Protein AF-A0A534ANV5-F1 (afdb_monomer_lite)

Sequence (194 aa):
MFANPRLAAAAIASAVLLAACAASNSRQTTAAALTAILATDHRSQENRARDLYRHPKETLLFFGLRPEMSVLEVWPEPGWYTEVIAPLVRDKGKYYAAVIAADPESKYITQRAQDPKAKSGYVNEDYAIRLIEAQGFRLVAKSQVNANPKDTKDYEQGVWTLPPTYRLGDKDRDKYAAIGESDRFTLRFVKPLK

Structure (mmCIF, N/CA/C/O backbone):
data_AF-A0A534ANV5-F1
#
_entry.id   AF-A0A534ANV5-F1
#
loop_
_atom_site.group_PDB
_atom_site.id
_atom_site.type_symbol
_atom_site.label_atom_id
_atom_site.label_alt_id
_atom_site.label_comp_id
_atom_site.label_asym_id
_atom_site.label_entity_id
_atom_site.label_seq_id
_atom_site.pdbx_PDB_ins_code
_atom_site.Cartn_x
_atom_site.Cartn_y
_atom_site.Cartn_z
_atom_site.occupancy
_atom_site.B_iso_or_equiv
_atom_site.auth_seq_id
_atom_site.auth_comp_id
_atom_site.auth_asym_id
_atom_site.auth_atom_id
_atom_site.pdbx_PDB_model_num
ATOM 1 N N . MET A 1 1 ? -47.466 -10.109 32.577 1.00 45.84 1 MET A N 1
ATOM 2 C CA . MET A 1 1 ? -46.584 -8.962 32.265 1.00 45.84 1 MET A CA 1
ATOM 3 C C . MET A 1 1 ? -46.031 -9.180 30.863 1.00 45.84 1 MET A C 1
ATOM 5 O O . MET A 1 1 ? -45.114 -9.970 30.706 1.00 45.84 1 MET A O 1
ATOM 9 N N . PHE A 1 2 ? -46.642 -8.584 29.837 1.00 49.44 2 PHE A N 1
ATOM 10 C CA . PHE A 1 2 ? -46.154 -8.683 28.456 1.00 49.44 2 PHE A CA 1
ATOM 11 C C . PHE A 1 2 ? -45.407 -7.390 28.121 1.00 49.44 2 PHE A C 1
ATOM 13 O O . PHE A 1 2 ? -45.987 -6.308 28.194 1.00 49.44 2 PHE A O 1
ATOM 20 N N . ALA A 1 3 ? -44.108 -7.488 27.829 1.00 52.31 3 ALA A N 1
ATOM 21 C CA . ALA A 1 3 ? -43.303 -6.345 27.414 1.00 52.31 3 ALA A CA 1
ATOM 22 C C . ALA A 1 3 ? -43.813 -5.813 26.063 1.00 52.31 3 ALA A C 1
ATOM 24 O O . ALA A 1 3 ? -44.077 -6.582 25.141 1.00 52.31 3 ALA A O 1
ATOM 25 N N . ASN A 1 4 ? -43.985 -4.495 25.964 1.00 48.03 4 ASN A N 1
ATOM 26 C CA . ASN A 1 4 ? -44.613 -3.837 24.824 1.00 48.03 4 ASN A CA 1
ATOM 27 C C . ASN A 1 4 ? -43.648 -3.822 23.610 1.00 48.03 4 ASN A C 1
ATOM 29 O O . ASN A 1 4 ? -42.621 -3.137 23.666 1.00 48.03 4 ASN A O 1
ATOM 33 N N . PRO A 1 5 ? -43.942 -4.529 22.501 1.00 56.34 5 PRO A N 1
ATOM 34 C CA . PRO A 1 5 ? -42.991 -4.745 21.401 1.00 56.34 5 PRO A CA 1
ATOM 35 C C . PRO A 1 5 ? -42.591 -3.458 20.657 1.00 56.34 5 PRO A C 1
ATOM 37 O O . PRO A 1 5 ? -41.533 -3.401 20.031 1.00 56.34 5 PRO A O 1
ATOM 40 N N . ARG A 1 6 ? -43.386 -2.385 20.774 1.00 54.41 6 ARG A N 1
ATOM 41 C CA . ARG A 1 6 ? -43.086 -1.067 20.188 1.00 54.41 6 ARG A CA 1
ATOM 42 C C . ARG A 1 6 ? -41.921 -0.340 20.874 1.00 54.41 6 ARG A C 1
ATOM 44 O O . ARG A 1 6 ? -41.188 0.381 20.205 1.00 54.41 6 ARG A O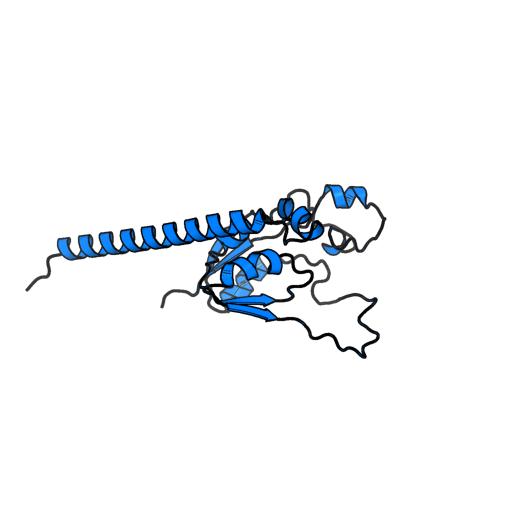 1
ATOM 51 N N . LEU A 1 7 ? -41.715 -0.556 22.177 1.00 52.09 7 LEU A N 1
ATOM 52 C CA . LEU A 1 7 ? -40.598 0.042 22.926 1.00 52.09 7 LEU A CA 1
ATOM 53 C C . LEU A 1 7 ? -39.260 -0.639 22.597 1.00 52.09 7 LEU A C 1
ATOM 55 O O . LEU A 1 7 ? -38.236 0.034 22.506 1.00 52.09 7 LEU A O 1
ATOM 59 N N . ALA A 1 8 ? -39.274 -1.949 22.333 1.00 49.31 8 ALA A N 1
ATOM 60 C CA . ALA A 1 8 ? -38.085 -2.690 21.912 1.00 49.31 8 ALA A CA 1
ATOM 61 C C . ALA A 1 8 ? -37.609 -2.278 20.504 1.00 49.31 8 ALA A C 1
ATOM 63 O O . ALA A 1 8 ? -36.415 -2.077 20.292 1.00 49.31 8 ALA A O 1
ATOM 64 N N . ALA A 1 9 ? -38.530 -2.073 19.554 1.00 52.34 9 ALA A N 1
ATOM 65 C CA . ALA A 1 9 ? -38.190 -1.651 18.191 1.00 52.34 9 ALA A CA 1
ATOM 66 C C . ALA A 1 9 ? -37.589 -0.230 18.124 1.00 52.34 9 ALA A C 1
ATOM 68 O O . ALA A 1 9 ? -36.635 0.001 17.380 1.00 52.34 9 ALA A O 1
ATOM 69 N N . ALA A 1 10 ? -38.093 0.712 18.932 1.00 56.56 10 ALA A N 1
ATOM 70 C CA . ALA A 1 10 ? -37.580 2.085 18.981 1.00 56.56 10 ALA A CA 1
ATOM 71 C C . ALA A 1 10 ? -36.167 2.181 19.597 1.00 56.56 10 ALA A C 1
ATOM 73 O O . ALA A 1 10 ? -35.333 2.949 19.118 1.00 56.56 10 ALA A O 1
ATOM 74 N N . ALA A 1 11 ? -35.865 1.372 20.620 1.00 56.03 11 ALA A N 1
ATOM 75 C CA . ALA A 1 11 ? -34.538 1.329 21.239 1.00 56.03 11 ALA A CA 1
ATOM 76 C C . ALA A 1 11 ? -33.466 0.735 20.302 1.00 56.03 11 ALA A C 1
ATOM 78 O O . ALA A 1 11 ? -32.344 1.241 20.244 1.00 56.03 11 ALA A O 1
ATOM 79 N N . ILE A 1 12 ? -33.821 -0.293 19.520 1.00 58.44 12 ILE A N 1
ATOM 80 C CA . ILE A 1 12 ? -32.925 -0.913 18.531 1.00 58.44 12 ILE A CA 1
ATOM 81 C C . ILE A 1 12 ? -32.639 0.055 17.370 1.00 58.44 12 ILE A C 1
ATOM 83 O O . ILE A 1 12 ? -31.487 0.194 16.961 1.00 58.44 12 ILE A O 1
ATOM 87 N N . ALA A 1 13 ? -33.649 0.784 16.880 1.00 60.19 13 ALA A N 1
ATOM 88 C CA . ALA A 1 13 ? -33.470 1.774 15.815 1.00 60.19 13 ALA A CA 1
ATOM 89 C C . ALA A 1 13 ? -32.531 2.930 16.227 1.00 60.19 13 ALA A C 1
ATOM 91 O O . ALA A 1 13 ? -31.643 3.307 15.460 1.00 60.19 13 ALA A O 1
ATOM 92 N N . SER A 1 14 ? -32.661 3.446 17.456 1.00 61.97 14 SER A N 1
ATOM 93 C CA . SER A 1 14 ? -31.797 4.522 17.970 1.00 61.97 14 SER A CA 1
ATOM 94 C C . SER A 1 14 ? -30.337 4.092 18.166 1.00 61.97 14 SER A C 1
ATOM 96 O O . SER A 1 14 ? -29.426 4.853 17.838 1.00 61.97 14 SER A O 1
ATOM 98 N N . ALA A 1 15 ? -30.083 2.869 18.648 1.00 60.31 15 ALA A N 1
ATOM 99 C CA . ALA A 1 15 ? -28.722 2.348 18.816 1.00 60.31 15 ALA A CA 1
ATOM 100 C C . ALA A 1 15 ? -27.996 2.133 17.471 1.00 60.31 15 ALA A C 1
ATOM 102 O O . ALA A 1 15 ? -26.801 2.414 17.358 1.00 60.31 15 ALA A O 1
ATOM 103 N N . VAL A 1 16 ? -28.722 1.697 16.433 1.00 64.06 16 VAL A N 1
ATOM 104 C CA . VAL A 1 16 ? -28.185 1.540 15.070 1.00 64.06 16 VAL A CA 1
ATOM 105 C C . VAL A 1 16 ? -27.842 2.897 14.443 1.00 64.06 16 VAL A C 1
ATOM 107 O O . VAL A 1 16 ? -26.773 3.032 13.844 1.00 64.06 16 VAL A O 1
ATOM 110 N N . LEU A 1 17 ? -28.684 3.924 14.630 1.00 62.25 17 LEU A N 1
ATOM 111 C CA . LEU A 1 17 ? -28.387 5.283 14.155 1.00 62.25 17 LEU A CA 1
ATOM 112 C C . LEU A 1 17 ? -27.141 5.881 14.829 1.00 62.25 17 LEU A C 1
ATOM 114 O O . LEU A 1 17 ? -26.272 6.419 14.145 1.00 62.25 17 LEU A O 1
ATOM 118 N N . LEU A 1 18 ? -27.018 5.762 16.155 1.00 62.78 18 LEU A N 1
ATOM 119 C CA . LEU A 1 18 ? -25.864 6.278 16.908 1.00 62.78 18 LEU A CA 1
ATOM 120 C C . LEU A 1 18 ? -24.542 5.625 16.470 1.00 62.78 18 LEU A C 1
ATOM 122 O O . LEU A 1 18 ? -23.545 6.323 16.267 1.00 62.78 18 LEU A O 1
ATOM 126 N N . ALA A 1 19 ? -24.533 4.305 16.264 1.00 62.34 19 ALA A N 1
ATOM 127 C CA . ALA A 1 19 ? -23.355 3.583 15.784 1.00 62.34 19 ALA A CA 1
ATOM 128 C C . ALA A 1 19 ? -22.963 3.986 14.348 1.00 62.34 19 ALA A C 1
ATOM 130 O O . ALA A 1 19 ? -21.776 4.161 14.057 1.00 62.34 19 ALA A O 1
ATOM 131 N N . ALA A 1 20 ? -23.943 4.193 13.461 1.00 63.00 20 ALA A N 1
ATOM 132 C CA . ALA A 1 20 ? -23.705 4.665 12.098 1.00 63.00 20 ALA A CA 1
ATOM 133 C C . ALA A 1 20 ? -23.125 6.093 12.067 1.00 63.00 20 ALA A C 1
ATOM 135 O O . ALA A 1 20 ? -22.187 6.362 11.309 1.00 63.00 20 ALA A O 1
ATOM 136 N N . CYS A 1 21 ? -23.614 6.991 12.928 1.00 62.53 21 CYS A N 1
ATOM 137 C CA . CYS A 1 21 ? -23.073 8.344 13.082 1.00 62.53 21 CYS A CA 1
ATOM 138 C C . CYS A 1 21 ? -21.625 8.329 13.597 1.00 62.53 21 CYS A C 1
ATOM 140 O O . CYS A 1 21 ? -20.762 8.991 13.018 1.00 62.53 21 CYS A O 1
ATOM 142 N N . ALA A 1 22 ? -21.323 7.533 14.629 1.00 65.31 22 ALA A N 1
ATOM 143 C CA . ALA A 1 22 ? -19.968 7.421 15.177 1.00 65.31 22 ALA A CA 1
ATOM 144 C C . ALA A 1 22 ? -18.962 6.852 14.155 1.00 65.31 22 ALA A C 1
ATOM 146 O O . ALA A 1 22 ? -17.855 7.378 14.008 1.00 65.31 22 ALA A O 1
ATOM 147 N N . ALA A 1 23 ? -19.355 5.823 13.396 1.00 64.44 23 ALA A N 1
ATOM 148 C CA . ALA A 1 23 ? -18.526 5.241 12.339 1.00 64.44 23 ALA A CA 1
ATOM 149 C C . ALA A 1 23 ? -18.280 6.219 11.175 1.00 64.44 23 ALA A C 1
ATOM 151 O O . ALA A 1 23 ? -17.167 6.291 10.648 1.00 64.44 23 ALA A O 1
ATOM 152 N N . SER A 1 24 ? -19.295 7.002 10.801 1.00 71.19 24 SER A N 1
ATOM 153 C CA . SER A 1 24 ? -19.187 8.026 9.755 1.00 71.19 24 SER A CA 1
ATOM 154 C C . SER A 1 24 ? -18.257 9.165 10.174 1.00 71.19 24 SER A C 1
ATOM 156 O O . SER A 1 24 ? -17.400 9.576 9.393 1.00 71.19 24 SER A O 1
ATOM 158 N N . ASN A 1 25 ? -18.358 9.610 11.431 1.00 79.12 25 ASN A N 1
ATOM 159 C CA . ASN A 1 25 ? -17.503 10.661 11.974 1.00 79.12 25 ASN A CA 1
ATOM 160 C C . ASN A 1 25 ? -16.034 10.212 12.024 1.00 79.12 25 ASN A C 1
ATOM 162 O O . ASN A 1 25 ? -15.147 10.926 11.569 1.00 79.12 25 ASN A O 1
ATOM 166 N N . SER A 1 26 ? -15.782 8.975 12.469 1.00 82.75 26 SER A N 1
ATOM 167 C CA . SER A 1 26 ? -14.437 8.394 12.481 1.00 82.75 26 SER A CA 1
ATOM 168 C C . SER A 1 26 ? -13.824 8.299 11.077 1.00 82.75 26 SER A C 1
ATOM 170 O O . SER A 1 26 ? -12.678 8.702 10.882 1.00 82.75 26 SER A O 1
ATOM 172 N N . ARG A 1 27 ? -14.590 7.841 10.075 1.00 89.25 27 ARG A N 1
ATOM 173 C CA . ARG A 1 27 ? -14.121 7.776 8.680 1.00 89.25 27 ARG A CA 1
ATOM 174 C C . ARG A 1 27 ? -13.782 9.161 8.124 1.00 89.25 27 ARG A C 1
ATOM 176 O O . ARG A 1 27 ? -12.773 9.300 7.435 1.00 89.25 27 ARG A O 1
ATOM 183 N N . GLN A 1 28 ? -14.598 10.169 8.428 1.00 89.88 28 GLN A N 1
ATOM 184 C CA . GLN A 1 28 ? -14.369 11.546 7.992 1.00 89.88 28 GLN A CA 1
ATOM 185 C C . GLN A 1 28 ? -13.109 12.139 8.633 1.00 89.88 28 GLN A C 1
ATOM 187 O O . GLN A 1 28 ? -12.292 12.741 7.937 1.00 89.88 28 GLN A O 1
ATOM 192 N N . THR A 1 29 ? -12.906 11.919 9.935 1.00 91.31 29 THR A N 1
ATOM 193 C CA . THR A 1 29 ? -11.687 12.344 10.635 1.00 91.31 29 THR A CA 1
ATOM 194 C C . THR A 1 29 ? -10.442 11.683 10.042 1.00 91.31 29 THR A C 1
ATOM 196 O O . THR A 1 29 ? -9.477 12.385 9.739 1.00 91.31 29 THR A O 1
ATOM 199 N N . THR A 1 30 ? -10.465 10.367 9.790 1.00 95.69 30 THR A N 1
ATOM 200 C CA . THR A 1 30 ? -9.355 9.679 9.109 1.00 95.69 30 THR A CA 1
ATOM 201 C C . THR A 1 30 ? -9.103 10.272 7.722 1.00 95.69 30 THR A C 1
ATOM 203 O O . THR A 1 30 ? -7.956 10.509 7.352 1.00 95.69 30 THR A O 1
ATOM 206 N N . ALA A 1 31 ? -10.155 10.538 6.941 1.00 96.94 31 ALA A N 1
ATOM 207 C CA . ALA A 1 31 ? -10.016 11.085 5.594 1.00 96.94 31 ALA A CA 1
ATOM 208 C C . ALA A 1 31 ? -9.368 12.479 5.594 1.00 96.94 31 ALA A C 1
ATOM 210 O O . ALA A 1 31 ? -8.537 12.765 4.727 1.00 96.94 31 ALA A O 1
ATOM 211 N N . ALA A 1 32 ? -9.721 13.329 6.562 1.00 95.75 32 ALA A N 1
ATOM 212 C CA . ALA A 1 32 ? -9.106 14.640 6.744 1.00 95.75 32 ALA A CA 1
ATOM 213 C C . ALA A 1 32 ? -7.623 14.519 7.132 1.00 95.75 32 ALA A C 1
ATOM 215 O O . ALA A 1 32 ? -6.779 15.155 6.503 1.00 95.75 32 ALA A O 1
ATOM 216 N N . ALA A 1 33 ? -7.296 13.643 8.086 1.00 95.50 33 ALA A N 1
ATOM 217 C CA . ALA A 1 33 ? -5.916 13.396 8.504 1.00 95.50 33 ALA A CA 1
ATOM 218 C C . ALA A 1 33 ? -5.046 12.869 7.350 1.00 95.50 33 ALA A C 1
ATOM 220 O O . ALA A 1 33 ? -3.974 13.408 7.093 1.00 95.50 33 ALA A O 1
ATOM 221 N N . LEU A 1 34 ? -5.534 11.882 6.590 1.00 97.00 34 LEU A N 1
ATOM 222 C CA . LEU A 1 34 ? -4.841 11.368 5.403 1.00 97.00 34 LEU A CA 1
ATOM 223 C C . LEU A 1 34 ? -4.638 12.453 4.340 1.00 97.00 34 LEU A C 1
ATOM 225 O O . LEU A 1 34 ? -3.582 12.505 3.722 1.00 97.00 34 LEU A O 1
ATOM 229 N N . THR A 1 35 ? -5.617 13.340 4.141 1.00 96.94 35 THR A N 1
ATOM 230 C CA . THR A 1 35 ? -5.467 14.467 3.203 1.00 96.94 35 THR A CA 1
ATOM 231 C C . THR A 1 35 ? -4.339 15.400 3.638 1.00 96.94 35 THR A C 1
ATOM 233 O O . THR A 1 35 ? -3.521 15.779 2.808 1.00 96.94 35 THR A O 1
ATOM 236 N N . ALA A 1 36 ? -4.264 15.728 4.930 1.00 94.94 36 ALA A N 1
ATOM 237 C CA . ALA A 1 36 ? -3.196 16.567 5.464 1.00 94.94 36 ALA A CA 1
ATOM 238 C C . ALA A 1 36 ? -1.816 15.902 5.323 1.00 94.94 36 ALA A C 1
ATOM 240 O O . ALA A 1 36 ? -0.888 16.533 4.831 1.00 94.94 36 ALA A O 1
ATOM 241 N N . ILE A 1 37 ? -1.694 14.619 5.680 1.00 95.00 37 ILE A N 1
ATOM 242 C CA . ILE A 1 37 ? -0.432 13.858 5.603 1.00 95.00 37 ILE A CA 1
ATOM 243 C C . ILE A 1 37 ? 0.066 13.714 4.159 1.00 95.00 37 ILE A C 1
ATOM 245 O O . ILE A 1 37 ? 1.265 13.745 3.906 1.00 95.00 37 ILE A O 1
ATOM 249 N N . LEU A 1 38 ? -0.833 13.536 3.189 1.00 94.75 38 LEU A N 1
ATOM 250 C CA . LEU A 1 38 ? -0.436 13.429 1.781 1.00 94.75 38 LEU A CA 1
ATOM 251 C C . LEU A 1 38 ? -0.020 14.779 1.180 1.00 94.75 38 LEU A C 1
ATOM 253 O O . LEU A 1 38 ? 0.684 14.796 0.172 1.00 94.75 38 LEU A O 1
ATOM 257 N N . ALA A 1 39 ? -0.439 15.891 1.787 1.00 92.44 39 ALA A N 1
ATOM 258 C CA . ALA A 1 39 ? -0.082 17.236 1.352 1.00 92.44 39 ALA A CA 1
ATOM 259 C C . ALA A 1 39 ? 1.259 17.730 1.927 1.00 92.44 39 ALA A C 1
ATOM 261 O O . ALA A 1 39 ? 1.805 18.699 1.407 1.00 92.44 39 ALA A O 1
ATOM 262 N N . THR A 1 40 ? 1.792 17.101 2.980 1.00 83.75 40 THR A N 1
ATOM 263 C CA . THR A 1 40 ? 3.051 17.517 3.611 1.00 83.75 40 THR A CA 1
ATOM 264 C C . THR A 1 40 ? 4.287 17.021 2.854 1.00 83.75 40 THR A C 1
ATOM 266 O O . THR A 1 40 ? 4.316 15.930 2.281 1.00 83.75 40 THR A O 1
ATOM 269 N N . ASP A 1 41 ? 5.357 17.817 2.887 1.00 85.94 41 ASP A N 1
ATOM 270 C CA . ASP A 1 41 ? 6.593 17.570 2.125 1.00 85.94 41 ASP A CA 1
ATOM 271 C C . ASP A 1 41 ? 7.582 16.613 2.805 1.00 85.94 41 ASP A C 1
ATOM 273 O O . ASP A 1 41 ? 8.696 16.427 2.328 1.00 85.94 41 ASP A O 1
ATOM 277 N N . HIS A 1 42 ? 7.182 15.955 3.897 1.00 87.31 42 HIS A N 1
ATOM 278 C CA . HIS A 1 42 ? 8.028 14.959 4.568 1.00 87.31 42 HIS A CA 1
ATOM 279 C C . HIS A 1 42 ? 8.183 13.662 3.765 1.00 87.31 42 HIS A C 1
ATOM 281 O O . HIS A 1 42 ? 9.050 12.852 4.083 1.00 87.31 42 HIS A O 1
ATOM 287 N N . ARG A 1 43 ? 7.323 13.445 2.764 1.00 91.31 43 ARG A N 1
ATOM 288 C CA . ARG A 1 43 ? 7.347 12.262 1.899 1.00 91.31 43 ARG A CA 1
ATOM 289 C C . ARG A 1 43 ? 8.350 12.426 0.771 1.00 91.31 43 ARG A C 1
ATOM 291 O O . ARG A 1 43 ? 8.379 13.478 0.129 1.00 91.31 43 ARG A O 1
ATOM 298 N N . SER A 1 44 ? 9.105 11.372 0.468 1.00 85.50 44 SER A N 1
ATOM 299 C CA . SER A 1 44 ? 10.038 11.404 -0.660 1.00 85.50 44 SER A CA 1
ATOM 300 C C . SER A 1 44 ? 9.311 11.657 -1.990 1.00 85.50 44 SER A C 1
ATOM 302 O O . SER A 1 44 ? 8.171 11.225 -2.198 1.00 85.50 44 SER A O 1
ATOM 304 N N . GLN A 1 45 ? 9.974 12.348 -2.923 1.00 87.56 45 GLN A N 1
ATOM 305 C CA . GLN A 1 45 ? 9.405 12.618 -4.249 1.00 87.56 45 GLN A CA 1
ATOM 306 C C . GLN A 1 45 ? 9.079 11.317 -4.999 1.00 87.56 45 GLN A C 1
ATOM 308 O O . GLN A 1 45 ? 8.033 11.227 -5.642 1.00 87.56 45 GLN A O 1
ATOM 313 N N . GLU A 1 46 ? 9.935 10.297 -4.862 1.00 84.38 46 GLU A N 1
ATOM 314 C CA . GLU A 1 46 ? 9.715 8.964 -5.429 1.00 84.38 46 GLU A CA 1
ATOM 315 C C . GLU A 1 46 ? 8.434 8.331 -4.880 1.00 84.38 46 GLU A C 1
ATOM 317 O O . GLU A 1 46 ? 7.605 7.857 -5.655 1.00 84.38 46 GLU A O 1
ATOM 322 N N . ASN A 1 47 ? 8.213 8.368 -3.561 1.00 87.94 47 ASN A N 1
ATOM 323 C CA . ASN A 1 47 ? 7.008 7.788 -2.979 1.00 87.94 47 ASN A CA 1
ATOM 324 C C . ASN A 1 47 ? 5.746 8.551 -3.402 1.00 87.94 47 ASN A C 1
ATOM 326 O O . ASN A 1 47 ? 4.751 7.930 -3.778 1.00 87.94 47 ASN A O 1
ATOM 330 N N . ARG A 1 48 ? 5.792 9.887 -3.425 1.00 91.62 48 ARG A N 1
ATOM 331 C CA . ARG A 1 48 ? 4.663 10.726 -3.867 1.00 91.62 48 ARG A CA 1
ATOM 332 C C . ARG A 1 48 ? 4.281 10.466 -5.323 1.00 91.62 48 ARG A C 1
ATOM 334 O O . ARG A 1 48 ? 3.096 10.374 -5.635 1.00 91.62 48 ARG A O 1
ATOM 341 N N . ALA A 1 49 ? 5.262 10.283 -6.208 1.00 91.12 49 ALA A N 1
ATOM 342 C CA . ALA A 1 49 ? 5.028 9.989 -7.624 1.00 91.12 49 ALA A CA 1
ATOM 343 C C . ALA A 1 49 ? 4.285 8.662 -7.863 1.00 91.12 49 ALA A C 1
ATOM 345 O O . ALA A 1 49 ? 3.813 8.409 -8.967 1.00 91.12 49 ALA A O 1
ATOM 346 N N . ARG A 1 50 ? 4.157 7.806 -6.845 1.00 91.06 50 ARG A N 1
ATOM 347 C CA . ARG A 1 50 ? 3.464 6.515 -6.943 1.00 91.06 50 ARG A CA 1
ATOM 348 C C . ARG A 1 50 ? 2.010 6.585 -6.489 1.00 91.06 50 ARG A C 1
ATOM 350 O O . ARG A 1 50 ? 1.236 5.668 -6.760 1.00 91.06 50 ARG A O 1
ATOM 357 N N . ASP A 1 51 ? 1.610 7.676 -5.838 1.00 93.94 51 ASP A N 1
ATOM 358 C CA . ASP A 1 51 ? 0.260 7.847 -5.299 1.00 93.94 51 ASP A CA 1
ATOM 359 C C . ASP A 1 51 ? -0.814 7.829 -6.384 1.00 93.94 51 ASP A C 1
ATOM 361 O O . ASP A 1 51 ? -1.898 7.302 -6.140 1.00 93.94 51 ASP A O 1
ATOM 365 N N . LEU A 1 52 ? -0.507 8.326 -7.590 1.00 92.25 52 LEU A N 1
ATOM 366 C CA . LEU A 1 52 ? -1.453 8.288 -8.709 1.00 92.25 52 LEU A CA 1
ATOM 367 C C . LEU A 1 52 ? -1.793 6.865 -9.174 1.00 92.25 52 LEU A C 1
ATOM 369 O O . LEU A 1 52 ? -2.803 6.686 -9.840 1.00 92.25 52 LEU A O 1
ATOM 373 N N . TYR A 1 53 ? -0.957 5.878 -8.829 1.00 88.25 53 TYR A N 1
ATOM 374 C CA . TYR A 1 53 ? -1.166 4.464 -9.152 1.00 88.25 53 TYR A CA 1
ATOM 375 C C . TYR A 1 53 ? -1.661 3.654 -7.947 1.00 88.25 53 TYR A C 1
ATOM 377 O O . TYR A 1 53 ? -2.247 2.586 -8.103 1.00 88.25 53 TYR A O 1
ATOM 385 N N . ARG A 1 54 ? -1.360 4.115 -6.727 1.00 90.25 54 ARG A N 1
ATOM 386 C CA . ARG A 1 54 ? -1.582 3.357 -5.485 1.00 90.25 54 ARG A CA 1
ATOM 387 C C . ARG A 1 54 ? -2.701 3.901 -4.605 1.00 90.25 54 ARG A C 1
ATOM 389 O O . ARG A 1 54 ? -3.085 3.222 -3.654 1.00 90.25 54 ARG A O 1
ATOM 396 N N . HIS A 1 55 ? -3.189 5.109 -4.889 1.00 94.81 55 HIS A N 1
ATOM 397 C CA . HIS A 1 55 ? -4.343 5.737 -4.241 1.00 94.81 55 HIS A CA 1
ATOM 398 C C . HIS A 1 55 ? -4.350 5.531 -2.708 1.00 94.81 55 HIS A C 1
ATOM 400 O O . HIS A 1 55 ? -5.223 4.834 -2.170 1.00 94.81 55 HIS A O 1
ATOM 406 N N . PRO A 1 56 ? -3.325 6.036 -1.983 1.00 95.25 56 PRO A N 1
ATOM 407 C CA . PRO A 1 56 ? -3.103 5.701 -0.574 1.00 95.25 56 PRO A CA 1
ATOM 408 C C . PRO A 1 56 ? -4.304 6.042 0.300 1.00 95.25 56 PRO A C 1
ATOM 410 O O . PRO A 1 56 ? -4.722 5.229 1.123 1.00 95.25 56 PRO A O 1
ATOM 413 N N . LYS A 1 57 ? -4.891 7.228 0.113 1.00 96.31 57 LYS A N 1
ATOM 414 C CA . LYS A 1 57 ? -6.028 7.684 0.915 1.00 96.31 57 LYS A CA 1
ATOM 415 C C . LYS A 1 57 ? -7.223 6.757 0.742 1.00 96.31 57 LYS A C 1
ATOM 417 O O . LYS A 1 57 ? -7.801 6.297 1.724 1.00 96.31 57 LYS A O 1
ATOM 422 N N . GLU A 1 58 ? -7.585 6.476 -0.500 1.00 95.69 58 GLU A N 1
ATOM 423 C CA . GLU A 1 58 ? -8.733 5.657 -0.866 1.00 95.69 58 GLU A CA 1
ATOM 424 C C . GLU A 1 58 ? -8.549 4.223 -0.362 1.00 95.69 58 GLU A C 1
ATOM 426 O O . GLU A 1 58 ? -9.461 3.655 0.244 1.00 95.69 58 GLU A O 1
ATOM 431 N N . THR A 1 59 ? -7.346 3.669 -0.531 1.00 95.00 59 THR A N 1
ATOM 432 C CA . THR A 1 59 ? -6.992 2.321 -0.074 1.00 95.00 59 THR A CA 1
ATOM 433 C C . THR A 1 59 ? -7.054 2.204 1.453 1.00 95.00 59 THR A C 1
ATOM 435 O O . THR A 1 59 ? -7.700 1.297 1.981 1.00 95.00 59 THR A O 1
ATOM 438 N N . LEU A 1 60 ? -6.454 3.143 2.191 1.00 95.31 60 LEU A N 1
ATOM 439 C CA . LEU A 1 60 ? -6.441 3.105 3.658 1.00 95.31 60 LEU A CA 1
ATOM 440 C C . LEU A 1 60 ? -7.835 3.353 4.259 1.00 95.31 60 LEU A C 1
ATOM 442 O O . LEU A 1 60 ? -8.205 2.724 5.255 1.00 95.31 60 LEU A O 1
ATOM 446 N N . LEU A 1 61 ? -8.655 4.199 3.623 1.00 94.38 61 LEU A N 1
ATOM 447 C CA . LEU A 1 61 ? -10.062 4.369 3.995 1.00 94.38 61 LEU A CA 1
ATOM 448 C C . LEU A 1 61 ? -10.891 3.114 3.711 1.00 94.38 61 LEU A C 1
ATOM 450 O O . LEU A 1 61 ? -11.778 2.787 4.501 1.00 94.38 61 LEU A O 1
ATOM 454 N N . PHE A 1 62 ? -10.612 2.397 2.620 1.00 92.94 62 PHE A N 1
ATOM 455 C CA . PHE A 1 62 ? -11.272 1.128 2.309 1.00 92.94 62 PHE A CA 1
ATOM 456 C C . PHE A 1 62 ? -10.966 0.055 3.366 1.00 92.94 62 PHE A C 1
ATOM 458 O O . PHE A 1 62 ? -11.883 -0.627 3.840 1.00 92.94 62 PHE A O 1
ATOM 465 N N . PHE A 1 63 ? -9.708 -0.032 3.812 1.00 91.94 63 PHE A N 1
ATOM 466 C CA . PHE A 1 63 ? -9.307 -0.895 4.930 1.00 91.94 63 PHE A CA 1
ATOM 467 C C . PHE A 1 63 ? -9.935 -0.481 6.266 1.00 91.94 63 PHE A C 1
ATOM 469 O O . PHE A 1 63 ? -9.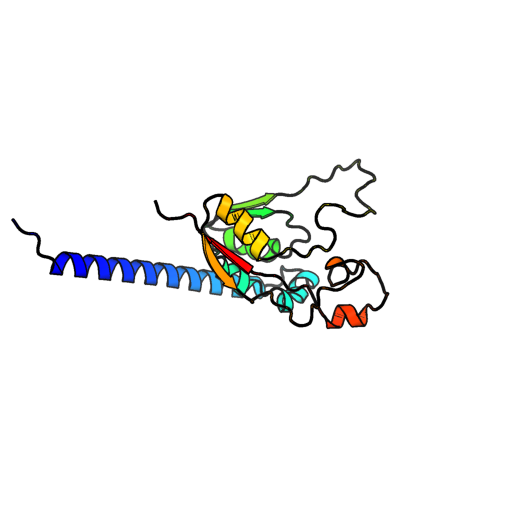979 -1.275 7.205 1.00 91.94 63 PHE A O 1
ATOM 476 N N . GLY A 1 64 ? -10.493 0.729 6.343 1.00 92.44 64 GLY A N 1
ATOM 477 C CA . GLY A 1 64 ? -11.099 1.259 7.556 1.00 92.44 64 GLY A CA 1
ATOM 478 C C . GLY A 1 64 ? -10.057 1.621 8.607 1.00 92.44 64 GLY A C 1
ATOM 479 O O . GLY A 1 64 ? -10.366 1.528 9.798 1.00 92.44 64 GLY A O 1
ATOM 480 N N . LEU A 1 65 ? -8.848 1.997 8.168 1.00 93.88 65 LEU A N 1
ATOM 481 C CA . LEU A 1 65 ? -7.770 2.441 9.041 1.00 93.88 65 LEU A CA 1
ATOM 482 C C . LEU A 1 65 ? -8.252 3.617 9.901 1.00 93.88 65 LEU A C 1
ATOM 484 O O . LEU A 1 65 ? -8.993 4.486 9.436 1.00 93.88 65 LEU A O 1
ATOM 488 N N . ARG A 1 66 ? -7.856 3.633 11.174 1.00 94.19 66 ARG A N 1
ATOM 489 C CA . ARG A 1 66 ? -8.181 4.717 12.107 1.00 94.19 66 ARG A CA 1
ATOM 490 C C . ARG A 1 66 ? -6.949 5.117 12.918 1.00 94.19 66 ARG A C 1
ATOM 492 O O . ARG A 1 66 ? -6.126 4.237 13.181 1.00 94.19 66 ARG A O 1
ATOM 499 N N . PRO A 1 67 ? -6.838 6.389 13.344 1.00 93.81 67 PRO A N 1
ATOM 500 C CA . PRO A 1 67 ? -5.696 6.877 14.121 1.00 93.81 67 PRO A CA 1
ATOM 501 C C . PRO A 1 67 ? -5.417 6.084 15.403 1.00 93.81 67 PRO A C 1
ATOM 503 O O . PRO A 1 67 ? -4.280 6.023 15.848 1.00 93.81 67 PRO A O 1
ATOM 506 N N . GLU A 1 68 ? -6.437 5.466 16.000 1.00 94.19 68 GLU A N 1
ATOM 507 C CA . GLU A 1 68 ? -6.342 4.756 17.280 1.00 94.19 68 GLU A CA 1
ATOM 508 C C . GLU A 1 68 ? -5.917 3.281 17.134 1.00 94.19 68 GLU A C 1
ATOM 510 O O . GLU A 1 68 ? -5.864 2.542 18.116 1.00 94.19 68 GLU A O 1
ATOM 515 N N . MET A 1 69 ? -5.675 2.803 15.909 1.00 95.12 69 MET A N 1
ATOM 516 C CA . MET A 1 69 ? -5.331 1.401 15.667 1.00 95.12 69 MET A CA 1
ATOM 517 C C . MET A 1 69 ? -3.870 1.079 15.986 1.00 95.12 69 MET A C 1
ATOM 519 O O . MET A 1 69 ? -2.970 1.899 15.819 1.00 95.12 69 MET A O 1
ATOM 523 N N . SER A 1 70 ? -3.634 -0.181 16.347 1.00 93.25 70 SER A N 1
ATOM 524 C CA . SER A 1 70 ? -2.319 -0.807 16.221 1.00 93.25 70 SER A CA 1
ATOM 525 C C . SER A 1 70 ? -2.154 -1.343 14.800 1.00 93.25 70 SER A C 1
ATOM 527 O O . SER A 1 70 ? -2.969 -2.154 14.360 1.00 93.25 70 SER A O 1
ATOM 529 N N . VAL A 1 71 ? -1.111 -0.918 14.096 1.00 92.81 71 VAL A N 1
ATOM 530 C CA . VAL A 1 71 ? -0.826 -1.318 12.713 1.00 92.81 71 VAL A CA 1
ATOM 531 C C . VAL A 1 71 ? 0.496 -2.066 12.662 1.00 92.81 71 VAL A C 1
ATOM 533 O O . VAL A 1 71 ? 1.488 -1.574 13.186 1.00 92.81 71 VAL A O 1
ATOM 536 N N . LEU A 1 72 ? 0.504 -3.237 12.026 1.00 90.31 72 LEU A N 1
ATOM 537 C CA . LEU A 1 72 ? 1.720 -3.947 11.644 1.00 90.31 72 LEU A CA 1
ATOM 538 C C . LEU A 1 72 ? 1.950 -3.756 10.143 1.00 90.31 72 LEU A C 1
ATOM 540 O O . LEU A 1 72 ? 1.166 -4.257 9.338 1.00 90.31 72 LEU A O 1
ATOM 544 N N . GLU A 1 73 ? 3.017 -3.057 9.778 1.00 81.56 73 GLU A N 1
ATOM 545 C CA . GLU A 1 73 ? 3.512 -2.986 8.405 1.00 81.56 73 GLU A CA 1
ATOM 546 C C . GLU A 1 73 ? 4.579 -4.068 8.213 1.00 81.56 73 GLU A C 1
ATOM 548 O O . GLU A 1 73 ? 5.582 -4.108 8.927 1.00 81.56 73 GLU A O 1
ATOM 553 N N . VAL A 1 74 ? 4.339 -4.984 7.278 1.00 83.38 74 VAL A N 1
ATOM 554 C CA . VAL A 1 74 ? 5.288 -6.044 6.916 1.00 83.38 74 VAL A CA 1
ATOM 555 C C . VAL A 1 74 ? 6.065 -5.577 5.694 1.00 83.38 74 VAL A C 1
ATOM 557 O O . VAL A 1 74 ? 5.450 -5.230 4.690 1.00 83.38 74 VAL A O 1
ATOM 560 N N . TRP A 1 75 ? 7.397 -5.587 5.788 1.00 74.62 75 TRP A N 1
ATOM 561 C CA . TRP A 1 75 ? 8.314 -5.043 4.777 1.00 74.62 75 TRP A CA 1
ATOM 562 C C . TRP A 1 75 ? 8.020 -3.576 4.432 1.00 74.62 75 TRP A C 1
ATOM 564 O O . TRP A 1 75 ? 7.604 -3.271 3.316 1.00 74.62 75 TRP A O 1
ATOM 574 N N . PRO A 1 76 ? 8.241 -2.656 5.386 1.00 74.69 76 PRO A N 1
ATOM 575 C CA . PRO A 1 76 ? 7.964 -1.237 5.192 1.00 74.69 76 PRO A CA 1
ATOM 576 C C . PRO A 1 76 ? 8.835 -0.576 4.122 1.00 74.69 76 PRO A C 1
ATOM 578 O O . PRO A 1 76 ? 8.484 0.485 3.621 1.00 74.69 76 PRO A O 1
ATOM 581 N N . GLU A 1 77 ? 9.971 -1.169 3.759 1.00 66.62 77 GLU A N 1
ATOM 582 C CA . GLU A 1 77 ? 10.941 -0.583 2.834 1.00 66.62 77 GLU A CA 1
ATOM 583 C C . GLU A 1 77 ? 10.405 -0.520 1.387 1.00 66.62 77 GLU A C 1
ATOM 585 O O . GLU A 1 77 ? 9.794 -1.479 0.908 1.00 66.62 77 GLU A O 1
ATOM 590 N N . PRO A 1 78 ? 10.622 0.592 0.651 1.00 73.94 78 PRO A N 1
ATOM 591 C CA . PRO A 1 78 ? 11.435 1.769 0.995 1.00 73.94 78 PRO A CA 1
ATOM 592 C C . PRO A 1 78 ? 10.686 2.885 1.763 1.00 73.94 78 PRO A C 1
ATOM 594 O O . PRO A 1 78 ? 11.162 4.011 1.826 1.00 73.94 78 PRO A O 1
ATOM 597 N N . GLY A 1 79 ? 9.510 2.616 2.332 1.00 78.94 79 GLY A N 1
ATOM 598 C CA . GLY A 1 79 ? 8.796 3.537 3.229 1.00 78.94 79 GLY A CA 1
ATOM 599 C C . GLY A 1 79 ? 7.486 4.100 2.678 1.00 78.94 79 GLY A C 1
ATOM 600 O O . GLY A 1 79 ? 6.893 4.970 3.311 1.00 78.94 79 GLY A O 1
ATOM 601 N N . TRP A 1 80 ? 7.006 3.622 1.521 1.00 89.19 80 TRP A N 1
ATOM 602 C CA . TRP A 1 80 ? 5.856 4.225 0.832 1.00 89.19 80 TRP A CA 1
ATOM 603 C C . TRP A 1 80 ? 4.597 4.326 1.706 1.00 89.19 80 TRP A C 1
ATOM 605 O O . TRP A 1 80 ? 3.966 5.383 1.754 1.00 89.19 80 TRP A O 1
ATOM 615 N N . TYR A 1 81 ? 4.239 3.240 2.402 1.00 92.06 81 TYR A N 1
ATOM 616 C CA . TYR A 1 81 ? 3.130 3.247 3.357 1.00 92.06 81 TYR A CA 1
ATOM 617 C C . TYR A 1 81 ? 3.548 3.830 4.705 1.00 92.06 81 TYR A C 1
ATOM 619 O O . TYR A 1 81 ? 2.776 4.600 5.271 1.00 92.06 81 TYR A O 1
ATOM 627 N N . THR A 1 82 ? 4.763 3.547 5.180 1.00 88.25 82 THR A N 1
ATOM 628 C CA . THR A 1 82 ? 5.297 4.077 6.444 1.00 88.25 82 THR A CA 1
ATOM 629 C C . THR A 1 82 ? 5.160 5.599 6.542 1.00 88.25 82 THR A C 1
ATOM 631 O O . THR A 1 82 ? 4.658 6.111 7.542 1.00 88.25 82 THR A O 1
ATOM 634 N N . GLU A 1 83 ? 5.523 6.332 5.487 1.00 91.19 83 GLU A N 1
ATOM 635 C CA . GLU A 1 83 ? 5.431 7.796 5.430 1.00 91.19 83 GLU A CA 1
ATOM 636 C C . GLU A 1 83 ? 3.985 8.332 5.519 1.00 91.19 83 GLU A C 1
ATOM 638 O O . GLU A 1 83 ? 3.784 9.518 5.772 1.00 91.19 83 GLU A O 1
ATOM 643 N N . VAL A 1 84 ? 2.971 7.485 5.323 1.00 95.62 84 VAL A N 1
ATOM 644 C CA . VAL A 1 84 ? 1.545 7.845 5.414 1.00 95.62 84 VAL A CA 1
ATOM 645 C C . VAL A 1 84 ? 0.912 7.304 6.699 1.00 95.62 84 VAL A C 1
ATOM 647 O O . VAL A 1 84 ? 0.204 8.022 7.405 1.00 95.62 84 VAL A O 1
ATOM 650 N N . ILE A 1 85 ? 1.167 6.036 7.019 1.00 95.06 85 ILE A N 1
ATOM 651 C CA . ILE A 1 85 ? 0.554 5.311 8.134 1.00 95.06 85 ILE A CA 1
ATOM 652 C C . ILE A 1 85 ? 1.155 5.752 9.463 1.00 95.06 85 ILE A C 1
ATOM 654 O O . ILE A 1 85 ? 0.398 6.007 10.401 1.00 95.06 85 ILE A O 1
ATOM 658 N N . ALA A 1 86 ? 2.484 5.868 9.564 1.00 89.88 86 ALA A N 1
ATOM 659 C CA . ALA A 1 86 ? 3.120 6.201 10.834 1.00 89.88 86 ALA A CA 1
ATOM 660 C C . ALA A 1 86 ? 2.662 7.578 11.353 1.00 89.88 86 ALA A C 1
ATOM 662 O O . ALA A 1 86 ? 2.220 7.637 12.502 1.00 89.88 86 ALA A O 1
ATOM 663 N N . PRO A 1 87 ? 2.617 8.659 10.541 1.00 93.00 87 PRO A N 1
ATOM 664 C CA . PRO A 1 87 ? 2.064 9.936 10.993 1.00 93.00 87 PRO A CA 1
ATOM 665 C C . PRO A 1 87 ? 0.577 9.883 11.355 1.00 93.00 87 PRO A C 1
ATOM 667 O O . PRO A 1 87 ? 0.147 10.626 12.231 1.00 93.00 87 PRO A O 1
ATOM 670 N N . LEU A 1 88 ? -0.212 9.012 10.715 1.00 94.81 88 LEU A N 1
ATOM 671 C CA . LEU A 1 88 ? -1.642 8.886 11.008 1.00 94.81 88 LEU A CA 1
ATOM 672 C C . LEU A 1 88 ? -1.897 8.302 12.401 1.00 94.81 88 LEU A C 1
ATOM 674 O O . LEU A 1 88 ? -2.828 8.733 13.081 1.00 94.81 88 LEU A O 1
ATOM 678 N N . VAL A 1 89 ? -1.107 7.306 12.809 1.00 94.06 89 VAL A N 1
ATOM 679 C CA . VAL A 1 89 ? -1.331 6.572 14.066 1.00 94.06 89 VAL A CA 1
ATOM 680 C C . VAL A 1 89 ? -0.425 7.021 15.212 1.00 94.06 89 VAL A C 1
ATOM 682 O O . VAL A 1 89 ? -0.654 6.601 16.342 1.00 94.06 89 VAL A O 1
ATOM 685 N N . ARG A 1 90 ? 0.578 7.880 14.965 1.00 91.19 90 ARG A N 1
ATOM 686 C CA . ARG A 1 90 ? 1.608 8.252 15.959 1.00 91.19 90 ARG A CA 1
ATOM 687 C C . ARG A 1 90 ? 1.059 8.777 17.290 1.00 91.19 90 ARG A C 1
ATOM 689 O O . ARG A 1 90 ? 1.675 8.542 18.321 1.00 91.19 90 ARG A O 1
ATOM 696 N N . ASP A 1 91 ? -0.070 9.490 17.264 1.00 88.88 91 ASP A N 1
ATOM 697 C CA . ASP A 1 91 ? -0.572 10.220 18.435 1.00 88.88 91 ASP A CA 1
ATOM 698 C C . ASP A 1 91 ? -1.530 9.375 19.294 1.00 88.88 91 ASP A C 1
ATOM 700 O O . ASP A 1 91 ? -1.648 9.600 20.497 1.00 88.88 91 ASP A O 1
ATOM 704 N N . LYS A 1 92 ? -2.250 8.418 18.688 1.00 89.75 92 LYS A N 1
ATOM 705 C CA . LYS A 1 92 ? -3.341 7.673 19.354 1.00 89.75 92 LYS A CA 1
ATOM 706 C C . LYS A 1 92 ? -3.275 6.157 19.198 1.00 89.75 92 LYS A C 1
ATOM 708 O O . LYS A 1 92 ? -3.993 5.445 19.898 1.00 89.75 92 LYS A O 1
ATOM 713 N N . GLY A 1 93 ? -2.485 5.671 18.256 1.00 90.56 93 GLY A N 1
ATOM 714 C CA . GLY A 1 93 ? -2.383 4.268 17.898 1.00 90.56 93 GLY A CA 1
ATOM 715 C C . GLY A 1 93 ? -1.010 3.708 18.229 1.00 90.56 93 GLY A C 1
ATOM 716 O O . GLY A 1 93 ? -0.275 4.221 19.073 1.00 90.56 93 GLY A O 1
ATOM 717 N N . LYS A 1 94 ? -0.667 2.612 17.559 1.00 84.06 94 LYS A N 1
ATOM 718 C CA . LYS A 1 94 ? 0.666 2.009 17.619 1.00 84.06 94 LYS A CA 1
ATOM 719 C C . LYS A 1 94 ? 1.087 1.611 16.220 1.00 84.06 94 LYS A C 1
ATOM 721 O O . LYS A 1 94 ? 0.273 1.114 15.447 1.00 84.06 94 LYS A O 1
ATOM 726 N N . TYR A 1 95 ? 2.361 1.780 15.919 1.00 82.12 95 TYR A N 1
ATOM 727 C CA . TYR A 1 95 ? 2.943 1.340 14.663 1.00 82.12 95 TYR A CA 1
ATOM 728 C C . TYR A 1 95 ? 4.023 0.302 14.954 1.00 82.12 95 TYR A C 1
ATOM 730 O O . TYR A 1 95 ? 4.929 0.543 15.749 1.00 82.12 95 TYR A O 1
ATOM 738 N N . TYR A 1 96 ? 3.896 -0.859 14.328 1.00 74.06 96 TYR A N 1
ATOM 739 C CA . TYR A 1 96 ? 4.841 -1.960 14.375 1.00 74.06 96 TYR A CA 1
ATOM 740 C C . TYR A 1 96 ? 5.368 -2.176 12.959 1.00 74.06 96 TYR A C 1
ATOM 742 O O . TYR A 1 96 ? 4.586 -2.300 12.020 1.00 74.06 96 TYR A O 1
ATOM 750 N N . ALA A 1 97 ? 6.684 -2.254 12.810 1.00 63.00 97 ALA A N 1
ATOM 751 C CA . ALA A 1 97 ? 7.331 -2.606 11.555 1.00 63.00 97 ALA A CA 1
ATOM 752 C C . ALA A 1 97 ? 7.936 -4.006 11.683 1.00 63.00 97 ALA A C 1
ATOM 754 O O . ALA A 1 97 ? 8.790 -4.239 12.539 1.00 63.00 97 ALA A O 1
ATOM 755 N N . ALA A 1 98 ? 7.499 -4.938 10.840 1.00 66.06 98 ALA A N 1
ATOM 756 C CA . ALA A 1 98 ? 8.146 -6.232 10.672 1.00 66.06 98 ALA A CA 1
ATOM 757 C C . ALA A 1 98 ? 9.074 -6.159 9.461 1.00 66.06 98 ALA A C 1
ATOM 759 O O . ALA A 1 98 ? 8.629 -6.177 8.312 1.00 66.06 98 ALA A O 1
ATOM 760 N N . VAL A 1 99 ? 10.372 -6.077 9.739 1.00 50.47 99 VAL A N 1
ATOM 761 C CA . VAL A 1 99 ? 11.439 -6.036 8.735 1.00 50.47 99 VAL A CA 1
ATOM 762 C C . VAL A 1 99 ? 12.286 -7.295 8.881 1.00 50.47 99 VAL A C 1
ATOM 764 O O . VAL A 1 99 ? 12.453 -7.812 9.986 1.00 50.47 99 VAL A O 1
ATOM 767 N N . ILE A 1 100 ? 12.816 -7.806 7.773 1.00 48.44 100 ILE A N 1
ATOM 768 C CA . ILE A 1 100 ? 13.862 -8.829 7.837 1.00 48.44 100 ILE A CA 1
ATOM 769 C C . ILE A 1 100 ? 15.135 -8.108 8.284 1.00 48.44 100 ILE A C 1
ATOM 771 O O . ILE A 1 100 ? 15.564 -7.172 7.616 1.00 48.44 100 ILE A O 1
ATOM 775 N N . ALA A 1 101 ? 15.712 -8.508 9.417 1.00 40.50 101 ALA A N 1
ATOM 776 C CA . ALA A 1 101 ? 16.959 -7.919 9.892 1.00 40.50 101 ALA A CA 1
ATOM 777 C C . ALA A 1 101 ? 18.069 -8.139 8.853 1.00 40.50 101 ALA A C 1
ATOM 779 O O . ALA A 1 101 ? 18.317 -9.274 8.438 1.00 40.50 101 ALA A O 1
ATOM 780 N N . ALA A 1 102 ? 18.720 -7.056 8.433 1.00 38.75 102 ALA A N 1
ATOM 781 C CA . ALA A 1 102 ? 19.930 -7.142 7.632 1.00 38.75 102 ALA A CA 1
ATOM 782 C C . ALA A 1 102 ? 21.066 -7.709 8.497 1.00 38.75 102 ALA A C 1
ATOM 784 O O . ALA A 1 102 ? 21.273 -7.257 9.623 1.00 38.75 102 ALA A O 1
ATOM 785 N N . ASP A 1 103 ? 21.795 -8.693 7.974 1.00 38.38 103 ASP A N 1
ATOM 786 C CA . ASP A 1 103 ? 23.052 -9.154 8.563 1.00 38.38 103 ASP A CA 1
ATOM 787 C C . ASP A 1 103 ? 24.185 -8.242 8.049 1.00 38.38 103 ASP A C 1
ATOM 789 O O . ASP A 1 103 ? 24.442 -8.239 6.839 1.00 38.38 103 ASP A O 1
ATOM 793 N N . PRO A 1 104 ? 24.835 -7.440 8.915 1.00 37.22 104 PRO A N 1
ATOM 794 C CA . PRO A 1 104 ? 25.849 -6.468 8.506 1.00 37.22 104 PRO A CA 1
ATOM 795 C C . PRO A 1 104 ? 27.131 -7.106 7.945 1.00 37.22 104 PRO A C 1
ATOM 797 O O . PRO A 1 104 ? 27.886 -6.416 7.265 1.00 37.22 104 PRO A O 1
ATOM 800 N N . GLU A 1 105 ? 27.355 -8.407 8.157 1.00 35.16 105 GLU A N 1
ATOM 801 C CA . GLU A 1 105 ? 28.496 -9.162 7.607 1.00 35.16 105 GLU A CA 1
ATOM 802 C C . GLU A 1 105 ? 28.116 -9.964 6.342 1.00 35.16 105 GLU A C 1
ATOM 804 O O . GLU A 1 105 ? 28.937 -10.654 5.725 1.00 35.16 105 GLU A O 1
ATOM 809 N N . SER A 1 106 ? 26.852 -9.884 5.913 1.00 36.09 106 SER A N 1
ATOM 810 C CA . SER A 1 106 ? 26.347 -10.650 4.779 1.00 36.09 106 SER A CA 1
ATOM 811 C C . SER A 1 106 ? 26.676 -9.985 3.444 1.00 36.09 106 SER A C 1
ATOM 813 O O . SER A 1 106 ? 26.027 -9.037 2.998 1.00 36.09 106 SER A O 1
ATOM 815 N N . LYS A 1 107 ? 27.616 -10.587 2.708 1.00 37.25 107 LYS A N 1
ATOM 816 C CA . LYS A 1 107 ? 27.944 -10.259 1.303 1.00 37.25 107 LYS A CA 1
ATOM 817 C C . LYS A 1 107 ? 26.788 -10.445 0.300 1.00 37.25 107 LYS A C 1
ATOM 819 O O . LYS A 1 107 ? 26.990 -10.273 -0.897 1.00 37.25 107 LYS A O 1
ATOM 824 N N . TYR A 1 108 ? 25.605 -10.858 0.760 1.00 35.91 108 TYR A N 1
ATOM 825 C CA . TYR A 1 108 ? 24.453 -11.212 -0.071 1.00 35.91 108 TYR A CA 1
ATOM 826 C C . TYR A 1 108 ? 23.413 -10.085 -0.215 1.00 35.91 108 TYR A C 1
ATOM 828 O O . TYR A 1 108 ? 22.432 -10.269 -0.933 1.00 35.91 108 TYR A O 1
ATOM 836 N N . ILE A 1 109 ? 23.607 -8.922 0.425 1.00 41.19 109 ILE A N 1
ATOM 837 C CA . ILE A 1 109 ? 22.648 -7.796 0.366 1.00 41.19 109 ILE A CA 1
ATOM 838 C C . ILE A 1 109 ? 22.805 -6.916 -0.893 1.00 41.19 109 ILE A C 1
ATOM 840 O O . ILE A 1 109 ? 21.936 -6.104 -1.203 1.00 41.19 109 ILE A O 1
ATOM 844 N N . THR A 1 110 ? 23.802 -7.162 -1.743 1.00 35.84 110 THR A N 1
ATOM 845 C CA . THR A 1 110 ? 23.820 -6.642 -3.117 1.00 35.84 110 THR A CA 1
ATOM 846 C C . THR A 1 110 ? 23.924 -7.790 -4.123 1.00 35.84 110 THR A C 1
ATOM 848 O O . THR A 1 110 ? 24.906 -8.518 -4.175 1.00 35.84 110 THR A O 1
ATOM 851 N N . GLN A 1 111 ? 22.886 -7.905 -4.961 1.00 42.34 111 GLN A N 1
ATOM 852 C CA . GLN A 1 111 ? 22.787 -8.763 -6.154 1.00 42.34 111 GLN A CA 1
ATOM 853 C C . GLN A 1 111 ? 22.545 -10.279 -5.934 1.00 42.34 111 GLN A C 1
ATOM 855 O O . GLN A 1 111 ? 23.463 -11.080 -6.084 1.00 42.34 111 GLN A O 1
ATOM 860 N N . ARG A 1 112 ? 21.277 -10.707 -5.753 1.00 41.88 112 ARG A N 1
ATOM 861 C CA . ARG A 1 112 ? 20.564 -11.681 -6.637 1.00 41.88 112 ARG A CA 1
ATOM 862 C C . ARG A 1 112 ? 19.164 -12.104 -6.143 1.00 41.88 112 ARG A C 1
ATOM 864 O O . ARG A 1 112 ? 18.758 -11.819 -5.027 1.00 41.88 112 ARG A O 1
ATOM 871 N N . ALA A 1 113 ? 18.442 -12.730 -7.082 1.00 38.41 113 ALA A N 1
ATOM 872 C CA . ALA A 1 113 ? 16.993 -12.891 -7.236 1.00 38.41 113 ALA A CA 1
ATOM 873 C C . ALA A 1 113 ? 16.244 -13.779 -6.220 1.00 38.41 113 ALA A C 1
ATOM 875 O O . ALA A 1 113 ? 16.806 -14.682 -5.604 1.00 38.41 113 ALA A O 1
ATOM 876 N N . GLN A 1 114 ? 14.923 -13.571 -6.144 1.00 35.84 114 GLN A N 1
ATOM 877 C CA . GLN A 1 114 ? 13.980 -14.382 -5.372 1.00 35.84 114 GLN A CA 1
ATOM 878 C C . GLN A 1 114 ? 13.188 -15.349 -6.278 1.00 35.84 114 GLN A C 1
ATOM 880 O O . GLN A 1 114 ? 12.640 -14.934 -7.295 1.00 35.84 114 GLN A O 1
ATOM 885 N N . ASP A 1 115 ? 13.113 -16.621 -5.866 1.00 39.59 115 ASP A N 1
ATOM 886 C CA . ASP A 1 115 ? 12.345 -17.740 -6.457 1.00 39.59 115 ASP A CA 1
ATOM 887 C C . ASP A 1 115 ? 12.229 -18.871 -5.388 1.00 39.59 115 ASP A C 1
ATOM 889 O O . ASP A 1 115 ? 13.148 -18.905 -4.555 1.00 39.59 115 ASP A O 1
ATOM 893 N N . PRO A 1 116 ? 11.222 -19.786 -5.246 1.00 37.75 116 PRO A N 1
ATOM 894 C CA . PRO A 1 116 ? 9.912 -20.080 -5.881 1.00 37.75 116 PRO A CA 1
ATOM 895 C C . PRO A 1 116 ? 8.730 -19.546 -5.068 1.00 37.75 116 PRO A C 1
ATOM 897 O O . PRO A 1 116 ? 7.747 -20.211 -4.752 1.00 37.75 116 PRO A O 1
ATOM 900 N N . LYS A 1 117 ? 8.894 -18.267 -4.750 1.00 53.03 117 LYS A N 1
ATOM 901 C CA . LYS A 1 117 ? 8.318 -17.483 -3.661 1.00 53.03 117 LYS A CA 1
ATOM 902 C C . LYS A 1 117 ? 7.497 -16.322 -4.247 1.00 53.03 117 LYS A C 1
ATOM 904 O O . LYS A 1 117 ? 7.725 -15.177 -3.881 1.00 53.03 117 LYS A O 1
ATOM 909 N N . ALA A 1 118 ? 6.591 -16.649 -5.179 1.00 47.22 118 ALA A N 1
ATOM 910 C CA . ALA A 1 118 ? 6.001 -15.786 -6.217 1.00 47.22 118 ALA A CA 1
ATOM 911 C C . ALA A 1 118 ? 6.940 -15.599 -7.430 1.00 47.22 118 ALA A C 1
ATOM 913 O O . ALA A 1 118 ? 7.831 -14.767 -7.415 1.00 47.22 118 ALA A O 1
ATOM 914 N N . LYS A 1 119 ? 6.753 -16.404 -8.487 1.00 56.78 119 LYS A N 1
ATOM 915 C CA . LYS A 1 119 ? 7.583 -16.381 -9.715 1.00 56.78 119 LYS A CA 1
ATOM 916 C C . LYS A 1 119 ? 7.200 -15.291 -10.709 1.00 56.78 119 LYS A C 1
ATOM 918 O O . LYS A 1 119 ? 8.069 -14.738 -11.369 1.00 56.78 119 LYS A O 1
ATOM 923 N N . SER A 1 120 ? 5.906 -14.984 -10.800 1.00 56.16 120 SER A N 1
ATOM 924 C CA . SER A 1 120 ? 5.378 -13.868 -11.595 1.00 56.16 120 SER A CA 1
ATOM 925 C C . SER A 1 120 ? 4.947 -12.684 -10.729 1.00 56.16 120 SER A C 1
ATOM 927 O O . SER A 1 120 ? 4.741 -11.598 -11.252 1.00 56.16 120 SER A O 1
ATOM 929 N N . GLY A 1 121 ? 4.791 -12.888 -9.415 1.00 65.56 121 GLY A N 1
ATOM 930 C CA . GLY A 1 121 ? 4.322 -11.873 -8.465 1.00 65.56 121 GLY A CA 1
ATOM 931 C C . GLY A 1 121 ? 2.820 -11.600 -8.526 1.00 65.56 121 GLY A C 1
ATOM 932 O O . GLY A 1 121 ? 2.296 -10.926 -7.644 1.00 65.56 121 GLY A O 1
ATOM 933 N N . TYR A 1 122 ? 2.116 -12.183 -9.499 1.00 61.94 122 TYR A N 1
ATOM 934 C CA . TYR A 1 122 ? 0.660 -12.177 -9.565 1.00 61.94 122 TYR A CA 1
ATOM 935 C C . TYR A 1 122 ? 0.073 -13.323 -8.741 1.00 61.94 122 TYR A C 1
ATOM 937 O O . TYR A 1 122 ? 0.551 -14.458 -8.778 1.00 61.94 122 TYR A O 1
ATOM 945 N N . VAL A 1 123 ? -0.991 -13.015 -8.005 1.00 63.19 123 VAL A N 1
ATOM 946 C CA . VAL A 1 123 ? -1.751 -13.965 -7.186 1.00 63.19 123 VAL A CA 1
ATOM 947 C C . VAL A 1 123 ? -3.160 -14.073 -7.765 1.00 63.19 123 VAL A C 1
ATOM 949 O O . VAL A 1 123 ? -3.695 -13.093 -8.274 1.00 63.19 123 VAL A O 1
ATOM 952 N N . ASN A 1 124 ? -3.775 -15.254 -7.695 1.00 56.53 124 ASN A N 1
ATOM 953 C CA . ASN A 1 124 ? -5.186 -15.414 -8.051 1.00 56.53 124 ASN A CA 1
ATOM 954 C C . ASN A 1 124 ? -6.083 -14.904 -6.914 1.00 56.53 124 ASN A C 1
ATOM 956 O O . ASN A 1 124 ? -5.93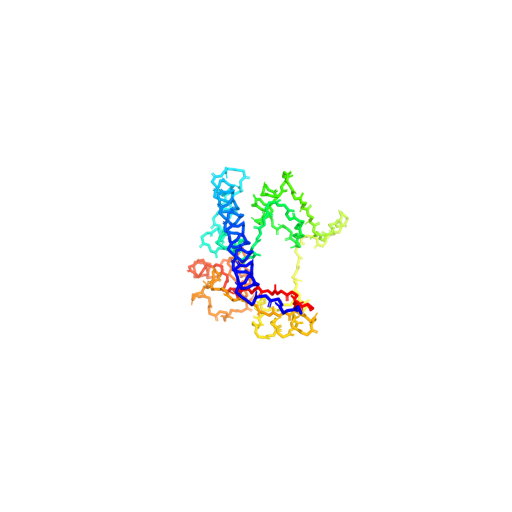9 -15.349 -5.773 1.00 56.53 124 ASN A O 1
ATOM 960 N N . GLU A 1 125 ? -7.035 -14.023 -7.226 1.00 65.06 125 GLU A N 1
ATOM 961 C CA . GLU A 1 125 ? -7.950 -13.438 -6.236 1.00 65.06 125 GLU A CA 1
ATOM 962 C C . GLU A 1 125 ? -8.764 -14.519 -5.503 1.00 65.06 125 GLU A C 1
ATOM 964 O O . GLU A 1 125 ? -8.767 -14.563 -4.274 1.00 65.06 125 GLU A O 1
ATOM 969 N N . ASP A 1 126 ? -9.364 -15.462 -6.236 1.00 57.31 126 ASP A N 1
ATOM 970 C CA . ASP A 1 126 ? -10.168 -16.550 -5.654 1.00 57.31 126 ASP A CA 1
ATOM 971 C C . ASP A 1 126 ? -9.340 -17.522 -4.806 1.00 57.31 126 ASP A C 1
ATOM 973 O O . ASP A 1 126 ? -9.844 -18.143 -3.868 1.00 57.31 126 ASP A O 1
ATOM 977 N N . TYR A 1 127 ? -8.051 -17.673 -5.117 1.00 57.25 127 TYR A N 1
ATOM 978 C CA . TYR A 1 127 ? -7.139 -18.437 -4.272 1.00 57.25 127 TYR A CA 1
ATOM 979 C C . TYR A 1 127 ? -6.878 -17.703 -2.951 1.00 57.25 127 TYR A C 1
ATOM 981 O O . TYR A 1 127 ? -6.996 -18.312 -1.888 1.00 57.25 127 TYR A O 1
ATOM 989 N N . ALA A 1 128 ? -6.589 -16.398 -3.007 1.00 59.22 128 ALA A N 1
ATOM 990 C CA . ALA A 1 128 ? -6.372 -15.576 -1.819 1.00 59.22 128 ALA A CA 1
ATOM 991 C C . ALA A 1 128 ? -7.619 -15.527 -0.917 1.00 59.22 128 ALA A C 1
ATOM 993 O O . ALA A 1 128 ? -7.497 -15.677 0.298 1.00 59.22 128 ALA A O 1
ATOM 994 N N . ILE A 1 129 ? -8.815 -15.395 -1.505 1.00 64.56 129 ILE A N 1
ATOM 995 C CA . ILE A 1 129 ? -10.089 -15.439 -0.774 1.00 64.56 129 ILE A CA 1
ATOM 996 C C . ILE A 1 129 ? -10.253 -16.782 -0.061 1.00 64.56 129 ILE A C 1
ATOM 998 O O . ILE A 1 129 ? -10.389 -16.794 1.160 1.00 64.56 129 ILE A O 1
ATOM 1002 N N . ARG A 1 130 ? -10.164 -17.909 -0.784 1.00 63.91 130 ARG A N 1
ATOM 1003 C CA . ARG A 1 130 ? -10.336 -19.247 -0.188 1.00 63.91 130 ARG A CA 1
ATOM 1004 C C . ARG A 1 130 ? -9.338 -19.527 0.927 1.00 63.91 130 ARG A C 1
ATOM 1006 O O . ARG A 1 130 ? -9.712 -20.106 1.944 1.00 63.91 130 ARG A O 1
ATOM 1013 N N . LEU A 1 131 ? -8.082 -19.118 0.750 1.00 63.69 131 LEU A N 1
ATOM 1014 C CA . LEU A 1 131 ? -7.041 -19.307 1.757 1.00 63.69 131 LEU A CA 1
ATOM 1015 C C . LEU A 1 131 ? -7.396 -18.594 3.069 1.00 63.69 131 LEU A C 1
ATOM 1017 O O . LEU A 1 131 ? -7.227 -19.175 4.138 1.00 63.69 131 LEU A O 1
ATOM 1021 N N . ILE A 1 132 ? -7.909 -17.364 2.984 1.00 66.44 132 ILE A N 1
ATOM 1022 C CA . ILE A 1 132 ? -8.283 -16.543 4.142 1.00 66.44 132 ILE A CA 1
ATOM 1023 C C . ILE A 1 132 ? -9.597 -17.034 4.770 1.00 66.44 132 ILE A C 1
ATOM 1025 O O . ILE A 1 132 ? -9.700 -17.118 5.995 1.00 66.44 132 ILE A O 1
ATOM 1029 N N . GLU A 1 133 ? -10.585 -17.417 3.960 1.00 72.00 133 GLU A N 1
ATOM 1030 C CA . GLU A 1 133 ? -11.858 -17.955 4.454 1.00 72.00 133 GLU A CA 1
ATOM 1031 C C . GLU A 1 133 ? -11.691 -19.305 5.160 1.00 72.00 133 GLU A C 1
ATOM 1033 O O . GLU A 1 133 ? -12.320 -19.538 6.192 1.00 72.00 133 GLU A O 1
ATOM 1038 N N . ALA A 1 134 ? -10.763 -20.151 4.699 1.00 72.88 134 ALA A N 1
ATOM 1039 C CA . ALA A 1 134 ? -10.400 -21.392 5.383 1.00 72.88 134 ALA A CA 1
ATOM 1040 C C . ALA A 1 134 ? -9.851 -21.166 6.808 1.00 72.88 134 ALA A C 1
ATOM 1042 O O . ALA A 1 134 ? -9.884 -22.084 7.623 1.00 72.88 134 ALA A O 1
ATOM 1043 N N . GLN A 1 135 ? -9.390 -19.949 7.134 1.00 82.25 135 GLN A N 1
ATOM 1044 C CA . GLN A 1 135 ? -8.964 -19.563 8.487 1.00 82.25 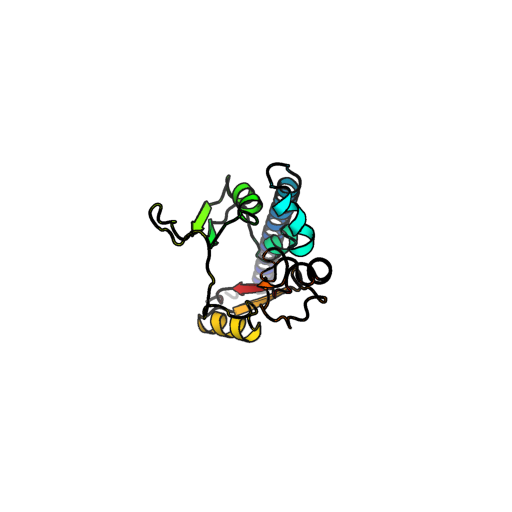135 GLN A CA 1
ATOM 1045 C C . GLN A 1 135 ? -10.109 -18.977 9.335 1.00 82.25 135 GLN A C 1
ATOM 1047 O O . GLN A 1 135 ? -9.871 -18.404 10.399 1.00 82.25 135 GLN A O 1
ATOM 1052 N N . GLY A 1 136 ? -11.358 -19.088 8.872 1.00 76.75 136 GLY A N 1
ATOM 1053 C CA . GLY A 1 13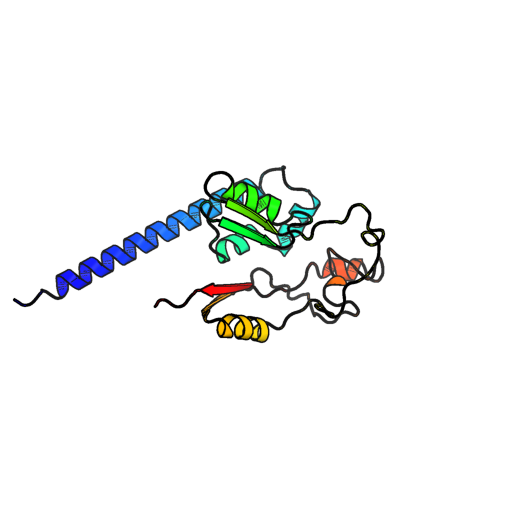6 ? -12.544 -18.641 9.600 1.00 76.75 136 GLY A CA 1
ATOM 1054 C C . GLY A 1 136 ? -12.853 -17.151 9.461 1.00 76.75 136 GLY A C 1
ATOM 1055 O O . GLY A 1 136 ? -13.588 -16.609 10.284 1.00 76.75 136 GLY A O 1
ATOM 1056 N N . PHE A 1 137 ? -12.306 -16.473 8.451 1.00 81.12 137 PHE A N 1
ATOM 1057 C CA . PHE A 1 137 ? -12.690 -15.108 8.080 1.00 81.12 137 PHE A CA 1
ATOM 1058 C C . PHE A 1 137 ? -13.781 -15.118 7.003 1.00 81.12 137 PHE A C 1
ATOM 1060 O O . PHE A 1 137 ? -13.953 -16.100 6.293 1.00 81.12 137 PHE A O 1
ATOM 1067 N N . ARG A 1 138 ? -14.518 -14.012 6.857 1.00 78.25 138 ARG A N 1
ATOM 1068 C CA . ARG A 1 138 ? -15.513 -13.828 5.789 1.00 78.25 138 ARG A CA 1
ATOM 1069 C C . ARG A 1 138 ? -15.163 -12.617 4.942 1.00 78.25 138 ARG A C 1
ATOM 1071 O O . ARG A 1 138 ? -14.941 -11.538 5.501 1.00 78.25 138 ARG A O 1
ATOM 1078 N N . LEU A 1 139 ? -15.151 -12.767 3.618 1.00 80.56 139 LEU A N 1
ATOM 1079 C CA . LEU A 1 139 ? -15.020 -11.629 2.710 1.00 80.56 139 LEU A CA 1
ATOM 1080 C C . LEU A 1 139 ? -16.251 -10.716 2.834 1.00 80.56 139 LEU A C 1
ATOM 1082 O O . LEU A 1 139 ? -17.392 -11.178 2.810 1.00 80.56 139 LEU A O 1
ATOM 1086 N N . VAL A 1 140 ? -16.033 -9.409 2.980 1.00 86.25 140 VAL A N 1
ATOM 1087 C CA . VAL A 1 140 ? -17.120 -8.419 3.119 1.00 86.25 140 VAL A CA 1
ATOM 1088 C C . VAL A 1 140 ? -17.068 -7.291 2.106 1.00 86.25 140 VAL A C 1
ATOM 1090 O O . VAL A 1 140 ? -18.067 -6.598 1.940 1.00 86.25 140 VAL A O 1
ATOM 1093 N N . ALA A 1 141 ? -15.931 -7.081 1.443 1.00 78.62 141 ALA A N 1
ATOM 1094 C CA . ALA A 1 141 ? -15.839 -6.122 0.353 1.00 78.62 141 ALA A CA 1
ATOM 1095 C C . ALA A 1 141 ? -14.672 -6.445 -0.582 1.00 78.62 141 ALA A C 1
ATOM 1097 O O . ALA A 1 141 ? -13.629 -6.942 -0.151 1.00 78.62 141 ALA A O 1
ATOM 1098 N N . LYS A 1 142 ? -14.852 -6.080 -1.850 1.00 82.50 142 LYS A N 1
ATOM 1099 C CA . LYS A 1 142 ? -13.815 -6.014 -2.881 1.00 82.50 142 LYS A CA 1
ATOM 1100 C C . LYS A 1 142 ? -13.704 -4.567 -3.360 1.00 82.50 142 LYS A C 1
ATOM 1102 O O . LYS A 1 142 ? -14.689 -3.831 -3.307 1.00 82.50 142 LYS A O 1
ATOM 1107 N N . SER A 1 143 ? -12.533 -4.159 -3.828 1.00 77.06 143 SER A N 1
ATOM 1108 C CA . SER A 1 143 ? -12.315 -2.841 -4.417 1.00 77.06 143 SER A CA 1
ATOM 1109 C C . SER A 1 143 ? -11.385 -2.923 -5.622 1.00 77.06 143 SER A C 1
ATOM 1111 O O . SER A 1 143 ? -10.380 -3.633 -5.593 1.00 77.06 143 SER A O 1
ATOM 1113 N N . GLN A 1 144 ? -11.731 -2.152 -6.653 1.00 78.88 144 GLN A N 1
ATOM 1114 C CA . GLN A 1 144 ? -10.950 -1.950 -7.878 1.00 78.88 144 GLN A CA 1
ATOM 1115 C C . GLN A 1 144 ? -10.028 -0.725 -7.771 1.00 78.88 144 GLN A C 1
ATOM 1117 O O . GLN A 1 144 ? -9.530 -0.225 -8.769 1.00 78.88 144 GLN A O 1
ATOM 1122 N N . VAL A 1 145 ? -9.807 -0.207 -6.559 1.00 74.62 145 VAL A N 1
ATOM 1123 C CA . VAL A 1 145 ? -9.006 1.007 -6.334 1.00 74.62 145 VAL A CA 1
ATOM 1124 C C . VAL A 1 145 ? -7.561 0.878 -6.826 1.00 74.62 145 VAL A C 1
ATOM 1126 O O . VAL A 1 145 ? -6.968 1.877 -7.195 1.00 74.62 145 VAL A O 1
ATOM 1129 N N . ASN A 1 146 ? -7.006 -0.336 -6.864 1.00 75.31 146 ASN A N 1
ATOM 1130 C CA . ASN A 1 146 ? -5.672 -0.608 -7.408 1.00 75.31 146 ASN A CA 1
ATOM 1131 C C . ASN A 1 146 ? -5.738 -1.322 -8.770 1.00 75.31 146 ASN A C 1
ATOM 1133 O O . ASN A 1 146 ? -4.789 -2.016 -9.143 1.00 75.31 146 ASN A O 1
ATOM 1137 N N . ALA A 1 147 ? -6.864 -1.199 -9.480 1.00 77.69 147 ALA A N 1
ATOM 1138 C CA . ALA A 1 147 ? -7.020 -1.832 -10.773 1.00 77.69 147 ALA A CA 1
ATOM 1139 C C . ALA A 1 147 ? -6.218 -1.085 -11.844 1.00 77.69 147 ALA A C 1
ATOM 1141 O O . ALA A 1 147 ? -6.330 0.135 -11.968 1.00 77.69 147 ALA A O 1
ATOM 1142 N N . ASN A 1 148 ? -5.448 -1.813 -12.649 1.00 81.94 148 ASN A N 1
ATOM 1143 C CA . ASN A 1 148 ? -4.759 -1.253 -13.808 1.00 81.94 148 ASN A CA 1
ATOM 1144 C C . ASN A 1 148 ? -5.153 -2.022 -15.079 1.00 81.94 148 ASN A C 1
ATOM 1146 O O . ASN A 1 148 ? -4.590 -3.083 -15.350 1.00 81.94 148 ASN A O 1
ATOM 1150 N N . PRO A 1 149 ? -6.072 -1.495 -15.912 1.00 81.69 149 PRO A N 1
ATOM 1151 C CA . PRO A 1 149 ? -6.502 -2.182 -17.129 1.00 81.69 149 PRO A CA 1
ATOM 1152 C C . PRO A 1 149 ? -5.397 -2.285 -18.192 1.00 81.69 149 PRO A C 1
ATOM 1154 O O . PRO A 1 149 ? -5.529 -3.076 -19.122 1.00 81.69 149 PRO A O 1
ATOM 1157 N N . LYS A 1 150 ? -4.310 -1.508 -18.074 1.00 80.56 150 LYS A N 1
ATOM 1158 C CA . LYS A 1 150 ? -3.144 -1.613 -18.964 1.00 80.56 150 LYS A CA 1
ATOM 1159 C C . LYS A 1 150 ? -2.231 -2.775 -18.590 1.00 80.56 150 LYS A C 1
ATOM 1161 O O . LYS A 1 150 ? -1.407 -3.186 -19.404 1.00 80.56 150 LYS A O 1
ATOM 1166 N N . ASP A 1 151 ? -2.351 -3.289 -17.368 1.00 79.75 151 ASP A N 1
ATOM 1167 C CA . ASP A 1 151 ? -1.555 -4.414 -16.921 1.00 79.75 151 ASP A CA 1
ATOM 1168 C C . ASP A 1 151 ? -2.158 -5.740 -17.412 1.00 79.75 151 ASP A C 1
ATOM 1170 O O . ASP A 1 151 ? -3.050 -6.334 -16.793 1.00 79.75 151 ASP A O 1
ATOM 1174 N N . THR A 1 152 ? -1.623 -6.206 -18.540 1.00 76.38 152 THR A N 1
ATOM 1175 C CA . THR A 1 152 ? -1.975 -7.484 -19.180 1.00 76.38 152 THR A CA 1
ATOM 1176 C C . THR A 1 152 ? -1.481 -8.711 -18.416 1.00 76.38 152 THR A C 1
ATOM 1178 O O . THR A 1 152 ? -1.996 -9.803 -18.643 1.00 76.38 152 THR A O 1
ATOM 1181 N N . LYS A 1 153 ? -0.528 -8.535 -17.484 1.00 75.25 153 LYS A N 1
ATOM 1182 C CA . LYS A 1 153 ? 0.067 -9.596 -16.651 1.00 75.25 153 LYS A CA 1
ATOM 1183 C C . LYS A 1 153 ? 0.858 -10.652 -17.435 1.00 75.25 153 LYS A C 1
ATOM 1185 O O . LYS A 1 153 ? 1.243 -11.671 -16.862 1.00 75.25 153 LYS A O 1
ATOM 1190 N N . ASP A 1 154 ? 1.128 -10.399 -18.714 1.00 74.31 154 ASP A N 1
ATOM 1191 C CA . ASP A 1 154 ? 1.855 -11.291 -19.618 1.00 74.31 154 ASP A CA 1
ATOM 1192 C C . ASP A 1 154 ? 3.246 -10.725 -19.930 1.00 74.31 154 ASP A C 1
ATOM 1194 O O . ASP A 1 154 ? 3.486 -10.085 -20.957 1.00 74.31 154 ASP A O 1
ATOM 1198 N N . TYR A 1 155 ? 4.169 -10.899 -18.979 1.00 77.38 155 TYR A N 1
ATOM 1199 C CA . TYR A 1 155 ? 5.546 -10.424 -19.105 1.00 77.38 155 TYR A CA 1
ATOM 1200 C C . TYR A 1 155 ? 6.550 -11.499 -18.706 1.00 77.38 155 TYR A C 1
ATOM 1202 O O . TYR A 1 155 ? 6.362 -12.219 -17.725 1.00 77.38 155 TYR A O 1
ATOM 1210 N N . GLU A 1 156 ? 7.685 -11.511 -19.405 1.00 78.25 156 GLU A N 1
ATOM 1211 C CA . GLU A 1 156 ? 8.784 -12.469 -19.220 1.00 78.25 156 GLU A CA 1
ATOM 1212 C C . GLU A 1 156 ? 9.287 -12.552 -17.766 1.00 78.25 156 GLU A C 1
ATOM 1214 O O . GLU A 1 156 ? 9.618 -13.631 -17.28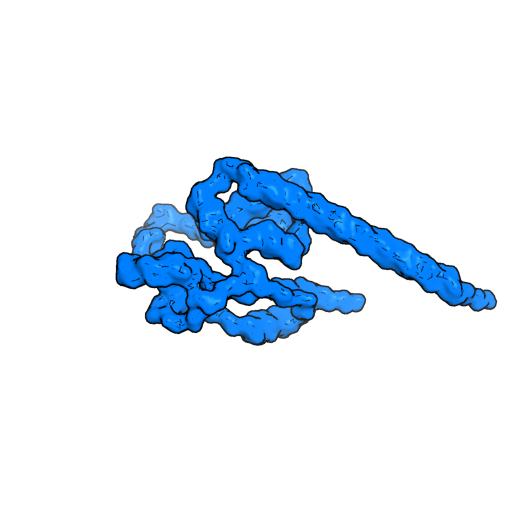1 1.00 78.25 156 GLU A O 1
ATOM 1219 N N . GLN A 1 157 ? 9.316 -11.423 -17.050 1.00 80.81 157 GLN A N 1
ATOM 1220 C CA . GLN A 1 157 ? 9.753 -11.338 -15.651 1.00 80.81 157 GLN A CA 1
ATOM 1221 C C . GLN A 1 157 ? 8.593 -11.052 -14.684 1.00 80.81 157 GLN A C 1
ATOM 1223 O O . GLN A 1 157 ? 8.822 -10.598 -13.562 1.00 80.81 157 GLN A O 1
ATOM 1228 N N . GLY A 1 158 ? 7.349 -11.311 -15.104 1.00 79.38 158 GLY A N 1
ATOM 1229 C CA . GLY A 1 158 ? 6.144 -11.060 -14.315 1.00 79.38 158 GLY A CA 1
ATOM 1230 C C . GLY A 1 158 ? 5.969 -9.591 -13.924 1.00 79.38 158 GLY A C 1
ATOM 1231 O O . GLY A 1 158 ? 6.398 -8.685 -14.635 1.00 79.38 158 GLY A O 1
ATOM 1232 N N . VAL A 1 159 ? 5.368 -9.348 -12.758 1.00 76.75 159 VAL A N 1
ATOM 1233 C CA . VAL A 1 159 ? 5.104 -8.005 -12.222 1.00 76.75 159 VAL A CA 1
ATOM 1234 C C . VAL A 1 159 ? 6.363 -7.151 -12.107 1.00 76.75 159 VAL A C 1
ATOM 1236 O O . VAL A 1 159 ? 6.302 -5.936 -12.255 1.00 76.75 159 VAL A O 1
ATOM 1239 N N . TRP A 1 160 ? 7.522 -7.773 -11.878 1.00 85.75 160 TRP A N 1
ATOM 1240 C CA . TRP A 1 160 ? 8.784 -7.053 -11.729 1.00 85.75 160 TRP A CA 1
ATOM 1241 C C . TRP A 1 160 ? 9.309 -6.485 -13.044 1.00 85.75 160 TRP A C 1
ATOM 1243 O O . TRP A 1 160 ? 10.261 -5.711 -13.009 1.00 85.75 160 TRP A O 1
ATOM 1253 N N . THR A 1 161 ? 8.713 -6.831 -14.188 1.00 85.44 161 THR A N 1
ATOM 1254 C CA . THR A 1 161 ? 8.931 -6.104 -15.443 1.00 85.44 161 THR A CA 1
ATOM 1255 C C . THR A 1 161 ? 8.464 -4.648 -15.336 1.00 85.44 161 THR A C 1
ATOM 1257 O O . THR A 1 161 ? 9.093 -3.761 -15.909 1.00 85.44 161 THR A O 1
ATOM 1260 N N . LEU A 1 162 ? 7.387 -4.395 -14.589 1.00 81.69 162 LEU A N 1
ATOM 1261 C CA . LEU A 1 162 ? 6.789 -3.074 -14.422 1.00 81.69 162 LEU A CA 1
ATOM 1262 C C . LEU A 1 162 ? 7.534 -2.230 -13.368 1.00 81.69 162 LEU A C 1
ATOM 1264 O O . LEU A 1 162 ? 8.311 -2.760 -12.556 1.00 81.69 162 LEU A O 1
ATOM 1268 N N . PRO A 1 163 ? 7.308 -0.903 -13.346 1.00 84.88 163 PRO A N 1
ATOM 1269 C CA . PRO A 1 163 ? 7.745 -0.067 -12.237 1.00 84.88 163 PRO A CA 1
ATOM 1270 C C . PRO A 1 163 ? 7.240 -0.574 -10.870 1.00 84.88 163 PRO A C 1
ATOM 1272 O O . PRO A 1 163 ? 6.157 -1.152 -10.772 1.00 84.88 163 PRO A O 1
ATOM 1275 N N . PRO A 1 164 ? 8.003 -0.327 -9.789 1.00 85.88 164 PRO A N 1
ATOM 1276 C CA . PRO A 1 164 ? 9.288 0.381 -9.763 1.00 85.88 164 PRO A CA 1
ATOM 1277 C C . PRO A 1 164 ? 10.489 -0.526 -10.083 1.00 85.88 164 PRO A C 1
ATOM 1279 O O . PRO A 1 164 ? 11.610 -0.038 -10.160 1.00 85.88 164 PRO A O 1
ATOM 1282 N N . THR A 1 165 ? 10.289 -1.843 -10.210 1.00 85.69 165 THR A N 1
ATOM 1283 C CA . THR A 1 165 ? 11.404 -2.799 -10.219 1.00 85.69 165 THR A CA 1
ATOM 1284 C C . THR A 1 165 ? 12.152 -2.820 -11.541 1.00 85.69 165 THR A C 1
ATOM 1286 O O . THR A 1 165 ? 13.377 -2.886 -11.519 1.00 85.69 165 THR A O 1
ATOM 1289 N N . TYR A 1 166 ? 11.438 -2.790 -12.671 1.00 87.50 166 TYR A N 1
ATOM 1290 C CA . TYR A 1 166 ? 12.028 -2.844 -14.011 1.00 87.50 166 TYR A CA 1
ATOM 1291 C C . TYR A 1 166 ? 13.148 -3.888 -14.151 1.00 87.50 166 TYR A C 1
ATOM 1293 O O . TYR A 1 166 ? 14.274 -3.585 -14.539 1.00 87.50 166 TYR A O 1
ATOM 1301 N N . ARG A 1 167 ? 12.850 -5.149 -13.829 1.00 86.56 167 ARG A N 1
ATOM 1302 C CA . ARG A 1 167 ? 13.821 -6.256 -13.801 1.00 86.56 167 ARG A CA 1
ATOM 1303 C C . ARG A 1 167 ? 14.517 -6.496 -15.148 1.00 86.56 167 ARG A C 1
ATOM 1305 O O . ARG A 1 167 ? 15.591 -7.085 -15.173 1.00 86.56 167 ARG A O 1
ATOM 1312 N N . LEU A 1 168 ? 13.922 -6.027 -16.247 1.00 86.38 168 LEU A N 1
ATOM 1313 C CA . LEU A 1 168 ? 14.502 -6.062 -17.593 1.00 86.38 168 LEU A CA 1
ATOM 1314 C C . LEU A 1 168 ? 15.448 -4.881 -17.906 1.00 86.38 168 LEU A C 1
ATOM 1316 O O . LEU A 1 168 ? 15.985 -4.816 -19.011 1.00 86.38 168 LEU A O 1
ATOM 1320 N N . GLY A 1 169 ? 15.677 -3.962 -16.964 1.00 90.81 169 GLY A N 1
ATOM 1321 C CA . GLY A 1 169 ? 16.540 -2.797 -17.160 1.00 90.81 169 GLY A CA 1
ATOM 1322 C C . GLY A 1 169 ? 15.964 -1.817 -18.183 1.00 90.81 169 GLY A C 1
ATOM 1323 O O . GLY A 1 169 ? 14.836 -1.345 -18.014 1.00 90.81 169 GLY A O 1
ATOM 1324 N N . ASP A 1 170 ? 16.746 -1.515 -19.223 1.00 92.94 170 ASP A N 1
ATOM 1325 C CA . ASP A 1 170 ? 16.399 -0.550 -20.279 1.00 92.94 170 ASP A CA 1
ATOM 1326 C C . ASP A 1 170 ? 15.596 -1.164 -21.436 1.00 92.94 170 ASP A C 1
ATOM 1328 O O . ASP A 1 170 ? 15.019 -0.441 -22.251 1.00 92.94 170 ASP A O 1
ATOM 1332 N N . LYS A 1 171 ? 15.515 -2.500 -21.511 1.00 92.75 171 LYS A N 1
ATOM 1333 C CA . LYS A 1 171 ? 14.738 -3.195 -22.546 1.00 92.75 171 LYS A CA 1
ATOM 1334 C C . LYS A 1 171 ? 13.270 -2.775 -22.451 1.00 92.75 171 LYS A C 1
ATOM 1336 O O . LYS A 1 171 ? 12.618 -3.030 -21.441 1.00 92.75 171 LYS A O 1
ATOM 1341 N N . ASP A 1 172 ? 12.761 -2.155 -23.516 1.00 92.56 172 ASP A N 1
ATOM 1342 C CA . ASP A 1 172 ? 11.386 -1.656 -23.638 1.00 92.56 172 ASP A CA 1
ATOM 1343 C C . ASP A 1 172 ? 10.937 -0.754 -22.465 1.00 92.56 172 ASP A C 1
ATOM 1345 O O . ASP A 1 172 ? 9.764 -0.749 -22.081 1.00 92.56 172 ASP A O 1
ATOM 1349 N N . ARG A 1 173 ? 11.862 0.020 -21.875 1.00 91.88 173 ARG A N 1
ATOM 1350 C CA . ARG A 1 173 ? 11.602 0.832 -20.673 1.00 91.88 173 ARG A CA 1
ATOM 1351 C C . ARG A 1 173 ? 10.383 1.743 -20.814 1.00 91.88 173 ARG A C 1
ATOM 1353 O O . ARG A 1 173 ? 9.527 1.745 -19.932 1.00 91.88 173 ARG A O 1
ATOM 1360 N N . ASP A 1 174 ? 10.278 2.456 -21.932 1.00 94.94 174 ASP A N 1
ATOM 1361 C CA . ASP A 1 174 ? 9.182 3.397 -22.192 1.00 94.94 174 ASP A CA 1
ATOM 1362 C C . ASP A 1 174 ? 7.830 2.689 -22.320 1.00 94.94 174 ASP A C 1
ATOM 1364 O O . ASP A 1 174 ? 6.814 3.172 -21.818 1.00 94.94 174 ASP A O 1
ATOM 1368 N N . LYS A 1 175 ? 7.819 1.491 -22.918 1.00 93.38 175 LYS A N 1
ATOM 1369 C CA . LYS A 1 175 ? 6.623 0.645 -23.001 1.00 93.38 175 LYS A CA 1
ATOM 1370 C C . LYS A 1 175 ? 6.135 0.263 -21.603 1.00 93.38 175 LYS A C 1
ATOM 1372 O O . LYS A 1 175 ? 4.945 0.393 -21.323 1.00 93.38 175 LYS A O 1
ATOM 1377 N N . TYR A 1 176 ? 7.027 -0.190 -20.719 1.00 90.31 176 TYR A N 1
ATOM 1378 C CA . TYR A 1 176 ? 6.644 -0.578 -19.355 1.00 90.31 176 TYR A CA 1
ATOM 1379 C C . TYR A 1 176 ? 6.294 0.628 -18.478 1.00 90.31 176 TYR A C 1
ATOM 1381 O O . TYR A 1 176 ? 5.363 0.551 -17.677 1.00 90.31 176 TYR A O 1
ATOM 1389 N N . ALA A 1 177 ? 6.960 1.766 -18.678 1.00 92.31 177 ALA A N 1
ATOM 1390 C CA . ALA A 1 177 ? 6.598 3.021 -18.027 1.00 92.31 177 ALA A CA 1
ATOM 1391 C C . ALA A 1 177 ? 5.182 3.485 -18.423 1.00 92.31 177 ALA A C 1
ATOM 1393 O O . ALA A 1 177 ? 4.428 3.943 -17.567 1.00 92.31 177 ALA A O 1
ATOM 1394 N N . ALA A 1 178 ? 4.779 3.305 -19.688 1.00 94.38 178 ALA A N 1
ATOM 1395 C CA . ALA A 1 178 ? 3.441 3.665 -20.169 1.00 94.38 178 ALA A CA 1
ATOM 1396 C C . ALA A 1 178 ? 2.303 2.790 -19.595 1.00 94.38 178 ALA A C 1
ATOM 1398 O O . ALA A 1 178 ? 1.145 3.237 -19.547 1.00 94.38 178 ALA A O 1
ATOM 1399 N N . ILE A 1 179 ? 2.620 1.561 -19.163 1.00 84.44 179 ILE A N 1
ATOM 1400 C CA . ILE A 1 179 ? 1.693 0.652 -18.467 1.00 84.44 179 ILE A CA 1
ATOM 1401 C C . ILE A 1 179 ? 1.481 1.101 -17.014 1.00 84.44 179 ILE A C 1
ATOM 1403 O O . ILE A 1 179 ? 0.340 1.115 -16.554 1.00 84.44 179 ILE A O 1
ATOM 1407 N N . GLY A 1 180 ? 2.542 1.521 -16.318 1.00 88.50 180 GLY A N 1
ATOM 1408 C CA . GLY A 1 180 ? 2.495 1.891 -14.898 1.00 88.50 180 GLY A CA 1
ATOM 1409 C C . GLY A 1 180 ? 2.657 0.690 -13.957 1.00 88.50 180 GLY A C 1
ATOM 1410 O O . GLY A 1 180 ? 3.100 -0.377 -14.373 1.00 88.50 180 GLY A O 1
ATOM 1411 N N . GLU A 1 181 ? 2.353 0.868 -12.666 1.00 87.50 181 GLU A N 1
ATOM 1412 C CA . GLU A 1 181 ? 2.433 -0.229 -11.685 1.00 87.50 181 GLU A CA 1
ATOM 1413 C C . GLU A 1 181 ? 1.346 -1.295 -11.909 1.00 87.50 181 GLU A C 1
ATOM 1415 O O . GLU A 1 181 ? 0.352 -1.059 -12.591 1.00 87.50 181 GLU A O 1
ATOM 1420 N N . SER A 1 182 ? 1.514 -2.474 -11.313 1.00 81.44 182 SER A N 1
ATOM 1421 C CA . SER A 1 182 ? 0.610 -3.604 -11.525 1.00 81.44 182 SER A CA 1
ATOM 1422 C C . SER A 1 182 ? -0.818 -3.424 -11.035 1.00 81.44 182 SER A C 1
ATOM 1424 O O . SER A 1 182 ? -1.100 -2.757 -10.033 1.00 81.44 182 SER A O 1
ATOM 1426 N N . ASP A 1 183 ? -1.696 -4.152 -11.722 1.00 76.12 183 ASP A N 1
ATOM 1427 C CA . ASP A 1 183 ? -3.073 -4.413 -11.328 1.00 76.12 183 ASP A CA 1
ATOM 1428 C C . ASP A 1 183 ? -3.123 -5.277 -10.063 1.00 76.12 183 ASP A C 1
ATOM 1430 O O . ASP A 1 183 ? -2.497 -6.339 -9.987 1.00 76.12 183 ASP A O 1
ATOM 1434 N N . ARG A 1 184 ? -3.858 -4.816 -9.045 1.00 80.12 184 ARG A N 1
ATOM 1435 C CA . ARG A 1 184 ? -3.949 -5.485 -7.741 1.00 80.12 184 ARG A CA 1
ATOM 1436 C C . ARG A 1 184 ? -5.395 -5.525 -7.262 1.00 80.12 184 ARG A C 1
ATOM 1438 O O . ARG A 1 184 ? -6.046 -4.491 -7.109 1.00 80.12 184 ARG A O 1
ATOM 1445 N N . PHE A 1 185 ? -5.875 -6.716 -6.915 1.00 68.38 185 PHE A N 1
ATOM 1446 C CA . PHE A 1 185 ? -7.138 -6.836 -6.193 1.00 68.38 185 PHE A CA 1
ATOM 1447 C C . PHE A 1 185 ? -6.991 -6.281 -4.771 1.00 68.38 185 PHE A C 1
ATOM 1449 O O . PHE A 1 185 ? -5.954 -6.422 -4.123 1.00 68.38 185 PHE A O 1
ATOM 1456 N N . THR A 1 186 ? -8.052 -5.657 -4.263 1.00 78.00 186 THR A N 1
ATOM 1457 C CA . THR A 1 186 ? -8.103 -5.141 -2.890 1.00 78.00 186 THR A CA 1
ATOM 1458 C C . THR A 1 186 ? -9.295 -5.768 -2.175 1.00 78.00 186 THR A C 1
ATOM 1460 O O . THR A 1 186 ? -10.440 -5.578 -2.582 1.00 78.00 186 THR A O 1
ATOM 1463 N N . LEU A 1 187 ? -9.037 -6.536 -1.115 1.00 74.00 187 LEU A N 1
ATOM 1464 C CA . LEU A 1 187 ? -10.042 -7.347 -0.423 1.00 74.00 187 LEU A CA 1
ATOM 1465 C C . LEU A 1 187 ? -10.140 -6.944 1.046 1.00 74.00 187 LEU A C 1
ATOM 1467 O O . LEU A 1 187 ? -9.131 -6.650 1.686 1.00 74.00 187 LEU A O 1
ATOM 1471 N N . ARG A 1 188 ? -11.353 -6.962 1.600 1.00 76.75 188 ARG A N 1
ATOM 1472 C CA . ARG A 1 188 ? -11.601 -6.744 3.027 1.00 76.75 188 ARG A CA 1
ATOM 1473 C C . ARG A 1 188 ? -12.332 -7.937 3.616 1.00 76.75 188 ARG A C 1
ATOM 1475 O O . ARG A 1 188 ? -13.412 -8.299 3.152 1.00 76.75 188 ARG A O 1
ATOM 1482 N N . PHE A 1 189 ? -11.777 -8.472 4.696 1.00 85.88 189 PHE A N 1
ATOM 1483 C CA . PHE A 1 189 ? -12.344 -9.578 5.457 1.00 85.88 189 PHE A CA 1
ATOM 1484 C C . PHE A 1 189 ? -12.713 -9.128 6.872 1.00 85.88 189 PHE A C 1
ATOM 1486 O O . PHE A 1 189 ? -12.162 -8.157 7.392 1.00 85.88 189 PHE A O 1
ATOM 1493 N N . VAL A 1 190 ? -13.638 -9.841 7.508 1.00 78.44 190 VAL A N 1
ATOM 1494 C CA . VAL A 1 190 ? -13.945 -9.689 8.937 1.00 78.44 190 VAL A CA 1
ATOM 1495 C C . VAL A 1 190 ? -13.983 -11.048 9.610 1.00 78.44 190 VAL A C 1
ATOM 1497 O O . VAL A 1 190 ? -14.275 -12.062 8.976 1.00 78.44 190 VAL A O 1
ATOM 1500 N N . LYS A 1 191 ? -13.747 -11.058 10.920 1.00 82.31 191 LYS A N 1
ATOM 1501 C CA . LYS A 1 191 ? -14.123 -12.198 11.749 1.00 82.31 191 LYS A CA 1
ATOM 1502 C C . LYS A 1 191 ? -15.659 -12.301 11.764 1.00 82.31 191 LYS A C 1
ATOM 1504 O O . LYS A 1 191 ? -16.309 -11.274 11.979 1.00 82.31 191 LYS A O 1
ATOM 1509 N N . PRO A 1 192 ? -16.253 -13.484 11.545 1.00 75.94 192 PRO A N 1
ATOM 1510 C CA . PRO A 1 192 ? -17.679 -13.694 11.746 1.00 75.94 192 PRO A CA 1
ATOM 1511 C C . PRO A 1 192 ? -18.069 -13.283 13.169 1.00 75.94 192 PRO A C 1
ATOM 1513 O O . PRO A 1 192 ? -17.337 -13.569 14.123 1.00 75.94 192 PRO A O 1
ATOM 1516 N N . LEU A 1 193 ? -19.198 -12.587 13.313 1.00 67.06 193 LEU A N 1
ATOM 1517 C CA . LEU A 1 193 ? -19.792 -12.376 14.631 1.00 67.06 193 LEU A CA 1
ATOM 1518 C C . LEU A 1 193 ? -20.155 -13.759 15.192 1.00 67.06 193 LEU A C 1
ATOM 1520 O O . LEU A 1 193 ? -20.693 -14.584 14.453 1.00 67.06 193 LEU A O 1
ATOM 1524 N N . LYS A 1 194 ? -19.776 -14.018 16.447 1.00 51.66 194 LYS A N 1
ATOM 1525 C CA . LYS A 1 194 ? -20.262 -15.189 17.185 1.00 51.66 194 LYS A CA 1
ATOM 1526 C C . LYS A 1 194 ? -21.733 -15.009 17.524 1.00 51.66 194 LYS A C 1
ATOM 1528 O O . LYS A 1 194 ? -22.109 -13.848 17.802 1.00 51.66 194 LYS A O 1
#

pLDDT: mean 75.81, std 17.58, range [35.16, 97.0]

Secondary structure (DSSP, 8-state):
----HHHHHHHHHHHHHHHHHHHHHHHHHHHHHHHHHHHSTTS-HHHHTTHHHH-HHHHHHHHT--TT-EEEEES-TT-TTHHHHHHHHTTTSEEEEE-PPP-TT-TTSSS----SS-SSS---HHHHHHHHHTTT-EEEEEE-TT--TT-----TTGGGGSTTT-TTTTTTHHHHHHH-SPP--EEEEEPPP-

Radius of gyration: 21.54 Å; chains: 1; bounding box: 75×39×56 Å

Foldseek 3Di:
DDDDVVVVVVVVVVVVVVVVVVLVVQLVVLLVLLVVLLPDPPDDPVLNVQCVQVVLSVQCSVQVDGLQEEDEDEACPPPSVVSRNCSSNVPHYHYHYHDDDDDPPDPPPPDDDDPPPCQQVDDDPVVVQVVVVVVQKAWDDKDQSNAQPLCPQDDPRHQCCAPPNVVVPPVCNVVRVVSHHDGDIRTYIDHDDD